Protein AF-A0A086PBC3-F1 (afdb_monomer)

Structure (mmCIF, N/CA/C/O backbone):
data_AF-A0A086PBC3-F1
#
_entry.id   AF-A0A086PBC3-F1
#
loop_
_atom_site.group_PDB
_atom_site.id
_atom_site.type_symbol
_atom_site.label_atom_id
_atom_site.label_alt_id
_atom_site.label_comp_id
_atom_site.label_asym_id
_atom_site.label_entity_id
_atom_site.label_seq_id
_atom_site.pdbx_PDB_ins_code
_atom_site.Cartn_x
_atom_site.Cartn_y
_atom_site.Cartn_z
_atom_site.occupancy
_atom_site.B_iso_or_equiv
_atom_site.auth_seq_id
_atom_site.auth_comp_id
_atom_site.auth_asym_id
_atom_site.auth_atom_id
_atom_site.pdbx_PDB_model_num
ATOM 1 N N . MET A 1 1 ? 17.709 41.337 -50.352 1.00 39.00 1 MET A N 1
ATOM 2 C CA . MET A 1 1 ? 16.726 40.848 -49.363 1.00 39.00 1 MET A CA 1
ATOM 3 C C . MET A 1 1 ? 16.465 39.374 -49.635 1.00 39.00 1 MET A C 1
ATOM 5 O O . MET A 1 1 ? 15.932 39.087 -50.701 1.00 39.00 1 MET A O 1
ATOM 9 N N . PRO A 1 2 ? 16.888 38.436 -48.772 1.00 36.50 2 PRO A N 1
ATOM 10 C CA . PRO A 1 2 ? 16.520 37.036 -48.924 1.00 36.50 2 PRO A CA 1
ATOM 11 C C . PRO A 1 2 ? 15.153 36.769 -48.278 1.00 36.50 2 PRO A C 1
ATOM 13 O O . PRO A 1 2 ? 14.844 37.290 -47.208 1.00 36.50 2 PRO A O 1
ATOM 16 N N . ARG A 1 3 ? 14.332 35.987 -48.987 1.00 35.50 3 ARG A N 1
ATOM 17 C CA . ARG A 1 3 ? 12.999 35.520 -48.585 1.00 35.50 3 ARG A CA 1
ATOM 18 C C . ARG A 1 3 ? 13.079 34.721 -47.282 1.00 35.50 3 ARG A C 1
ATOM 20 O O . ARG A 1 3 ? 13.857 33.775 -47.201 1.00 35.50 3 ARG A O 1
ATOM 27 N N . MET A 1 4 ? 12.234 35.085 -46.316 1.00 32.00 4 MET A N 1
ATOM 28 C CA . MET A 1 4 ? 11.874 34.241 -45.174 1.00 32.00 4 MET A CA 1
ATOM 29 C C . MET A 1 4 ? 11.371 32.891 -45.698 1.00 32.00 4 MET A C 1
ATOM 31 O O . MET A 1 4 ? 10.386 32.843 -46.434 1.00 32.00 4 MET A O 1
ATOM 35 N N . MET A 1 5 ? 12.074 31.815 -45.344 1.00 35.34 5 MET A N 1
ATOM 36 C CA . MET A 1 5 ? 11.497 30.477 -45.333 1.00 35.34 5 MET A CA 1
ATOM 37 C C . MET A 1 5 ? 10.687 30.356 -44.050 1.00 35.34 5 MET A C 1
ATOM 39 O O . MET A 1 5 ? 11.216 30.522 -42.952 1.00 35.34 5 MET A O 1
ATOM 43 N N . ASP A 1 6 ? 9.399 30.121 -44.239 1.00 39.38 6 ASP A N 1
ATOM 44 C CA . ASP A 1 6 ? 8.430 29.796 -43.208 1.00 39.38 6 ASP A CA 1
ATOM 45 C C . ASP A 1 6 ? 8.849 28.463 -42.565 1.00 39.38 6 ASP A C 1
ATOM 47 O O . ASP A 1 6 ? 8.782 27.402 -43.193 1.00 39.38 6 ASP A O 1
ATOM 51 N N . ILE A 1 7 ? 9.393 28.520 -41.347 1.00 38.84 7 ILE A N 1
ATOM 52 C CA . ILE A 1 7 ? 9.653 27.332 -40.535 1.00 38.84 7 ILE A CA 1
ATOM 53 C C . ILE A 1 7 ? 8.306 26.977 -39.922 1.00 38.84 7 ILE A C 1
ATOM 55 O O . ILE A 1 7 ? 7.933 27.504 -38.878 1.00 38.84 7 ILE A O 1
ATOM 59 N N . GLY A 1 8 ? 7.557 26.116 -40.609 1.00 34.75 8 GLY A N 1
ATOM 60 C CA . GLY A 1 8 ? 6.334 25.548 -40.065 1.00 34.75 8 GLY A CA 1
ATOM 61 C C . GLY A 1 8 ? 6.641 24.842 -38.746 1.00 34.75 8 GLY A C 1
ATOM 62 O O . GLY A 1 8 ? 7.293 23.797 -38.729 1.00 34.75 8 GLY A O 1
ATOM 63 N N . GLU A 1 9 ? 6.169 25.417 -37.642 1.00 39.47 9 GLU A N 1
ATOM 64 C CA . GLU A 1 9 ? 6.040 24.745 -36.354 1.00 39.47 9 GLU A CA 1
ATOM 65 C C . GLU A 1 9 ? 5.054 23.581 -36.521 1.00 39.47 9 GLU A C 1
ATOM 67 O O . GLU A 1 9 ? 3.838 23.718 -36.382 1.00 39.47 9 GLU A O 1
ATOM 72 N N . GLY A 1 10 ? 5.584 22.416 -36.895 1.00 35.31 10 GLY A N 1
ATOM 73 C CA . GLY A 1 10 ? 4.830 21.172 -36.955 1.00 35.31 10 GLY A CA 1
ATOM 74 C C . GLY A 1 10 ? 4.315 20.811 -35.565 1.00 35.31 10 GLY A C 1
ATOM 75 O O . GLY A 1 10 ? 5.078 20.401 -34.691 1.00 35.31 10 GLY A O 1
ATOM 76 N N . LYS A 1 11 ? 3.007 20.975 -35.372 1.00 39.88 11 LYS A N 1
ATOM 77 C CA . LYS A 1 11 ? 2.252 20.533 -34.197 1.00 39.88 11 LYS A CA 1
ATOM 78 C C . LYS A 1 11 ? 2.538 19.037 -33.939 1.00 39.88 11 LYS A C 1
ATOM 80 O O . LYS A 1 11 ? 2.511 18.258 -34.893 1.00 39.88 11 LYS A O 1
ATOM 85 N N . PRO A 1 12 ? 2.820 18.599 -32.698 1.00 42.12 12 PRO A N 1
ATOM 86 C CA . PRO A 1 12 ? 3.028 17.184 -32.407 1.00 42.12 12 PRO A CA 1
ATOM 87 C C . PRO A 1 12 ? 1.689 16.447 -32.526 1.00 42.12 12 PRO A C 1
ATOM 89 O O . PRO A 1 12 ? 0.883 16.467 -31.605 1.00 42.12 12 PRO A O 1
ATOM 92 N N . ASP A 1 13 ? 1.435 15.826 -33.676 1.00 53.19 13 ASP A N 1
ATOM 93 C CA . ASP A 1 13 ? 0.147 15.183 -33.990 1.00 53.19 13 ASP A CA 1
ATOM 94 C C . ASP A 1 13 ? 0.120 13.680 -33.627 1.00 53.19 13 ASP A C 1
ATOM 96 O O . ASP A 1 13 ? -0.716 12.909 -34.103 1.00 53.19 13 ASP A O 1
ATOM 100 N N . GLY A 1 14 ? 1.117 13.227 -32.860 1.00 60.84 14 GLY A N 1
ATOM 101 C CA . GLY A 1 14 ? 1.475 11.823 -32.661 1.00 60.84 14 GLY A CA 1
ATOM 102 C C . GLY A 1 14 ? 0.949 11.197 -31.372 1.00 60.84 14 GLY A C 1
ATOM 103 O O . GLY A 1 14 ? 0.861 11.866 -30.347 1.00 60.84 14 GLY A O 1
ATOM 104 N N . ARG A 1 15 ? 0.664 9.887 -31.393 1.00 71.62 15 ARG A N 1
ATOM 105 C CA . ARG A 1 15 ? 0.337 9.121 -30.177 1.00 71.62 15 ARG A CA 1
ATOM 106 C C . ARG A 1 15 ? 1.566 9.018 -29.268 1.00 71.62 15 ARG A C 1
ATOM 108 O O . ARG A 1 15 ? 2.658 8.689 -29.735 1.00 71.62 15 ARG A O 1
ATOM 115 N N . GLU A 1 16 ? 1.362 9.244 -27.975 1.00 75.75 16 GLU A N 1
ATOM 116 C CA . GLU A 1 16 ? 2.379 9.112 -26.930 1.00 75.75 16 GLU A CA 1
ATOM 117 C C . GLU A 1 16 ? 2.115 7.847 -26.101 1.00 75.75 16 GLU A C 1
ATOM 119 O O . GLU A 1 16 ? 0.968 7.536 -25.778 1.00 75.75 16 GLU A O 1
ATOM 124 N N . THR A 1 17 ? 3.162 7.088 -25.787 1.00 81.56 17 THR A N 1
ATOM 125 C CA . THR A 1 17 ? 3.077 5.831 -25.024 1.00 81.56 17 THR A CA 1
ATOM 126 C C . THR A 1 17 ? 4.275 5.693 -24.091 1.00 81.56 17 THR A C 1
ATOM 128 O O . THR A 1 17 ? 5.331 6.250 -24.386 1.00 81.56 17 THR A O 1
ATOM 131 N N . ILE A 1 18 ? 4.157 4.905 -23.021 1.00 85.31 18 ILE A N 1
ATOM 132 C CA . ILE A 1 18 ? 5.321 4.466 -22.237 1.00 85.31 18 ILE A CA 1
ATOM 133 C C . ILE A 1 18 ? 5.562 2.992 -22.492 1.00 85.31 18 ILE A C 1
ATOM 135 O O . ILE A 1 18 ? 4.655 2.177 -22.360 1.00 85.31 18 ILE A O 1
ATOM 139 N N . GLU A 1 19 ? 6.793 2.654 -22.831 1.00 88.31 19 GLU A N 1
ATOM 140 C CA . GLU A 1 19 ? 7.269 1.287 -22.943 1.00 88.31 19 GLU A CA 1
ATOM 141 C C . GLU A 1 19 ? 7.939 0.873 -21.637 1.00 88.31 19 GLU A C 1
ATOM 143 O O . GLU A 1 19 ? 8.868 1.528 -21.174 1.00 88.31 19 GLU A O 1
ATOM 148 N N . PHE A 1 20 ? 7.469 -0.228 -21.067 1.00 89.62 20 PHE A N 1
ATOM 149 C CA . PHE A 1 20 ? 8.096 -0.919 -19.951 1.00 89.62 20 PHE A CA 1
ATOM 150 C C . PHE A 1 20 ? 8.754 -2.182 -20.473 1.00 89.62 20 PHE A C 1
ATOM 152 O O . PHE A 1 20 ? 8.075 -3.013 -21.075 1.00 89.62 20 PHE A O 1
ATOM 159 N N . ARG A 1 21 ? 10.047 -2.354 -20.229 1.00 90.00 21 ARG A N 1
ATOM 160 C CA . ARG A 1 21 ? 10.793 -3.544 -20.625 1.00 90.00 21 ARG A CA 1
ATOM 161 C C . ARG A 1 21 ? 11.280 -4.282 -19.390 1.00 90.00 21 ARG A C 1
ATOM 163 O O . ARG A 1 21 ? 12.078 -3.752 -18.628 1.00 90.00 21 ARG A O 1
ATOM 170 N N . PHE A 1 22 ? 10.827 -5.520 -19.226 1.00 89.25 22 PHE A N 1
ATOM 171 C CA . PHE A 1 22 ? 11.325 -6.435 -18.204 1.00 89.25 22 PHE A CA 1
ATOM 172 C C . PHE A 1 22 ? 12.252 -7.459 -18.863 1.00 89.25 22 PHE A C 1
ATOM 174 O O . PHE A 1 22 ? 11.821 -8.258 -19.705 1.00 89.25 22 PHE A O 1
ATOM 181 N N . GLU A 1 23 ? 13.516 -7.455 -18.456 1.00 89.19 23 GLU A N 1
ATOM 182 C CA . GLU A 1 23 ? 14.547 -8.386 -18.906 1.00 89.19 23 GLU A CA 1
ATOM 183 C C . GLU A 1 23 ? 14.971 -9.243 -17.711 1.00 89.19 23 GLU A C 1
ATOM 185 O O . GLU A 1 23 ? 15.873 -8.874 -16.982 1.00 89.19 23 GLU A O 1
ATOM 190 N N . PRO A 1 24 ? 14.312 -10.373 -17.428 1.00 82.88 24 PRO A N 1
ATOM 191 C CA . PRO A 1 24 ? 14.615 -11.187 -16.245 1.00 82.88 24 PRO A CA 1
ATOM 192 C C . PRO A 1 24 ? 15.917 -11.995 -16.296 1.00 82.88 24 PRO A C 1
ATOM 194 O O . PRO A 1 24 ? 16.247 -12.630 -15.299 1.00 82.88 24 PRO A O 1
ATOM 197 N N . GLY A 1 25 ? 16.585 -12.115 -17.446 1.00 78.75 25 GLY A N 1
ATOM 198 C CA . GLY A 1 25 ? 17.702 -13.059 -17.622 1.00 78.75 25 GLY A CA 1
ATOM 199 C C . GLY A 1 25 ? 17.313 -14.549 -17.513 1.00 78.75 25 GLY A C 1
ATOM 200 O O . GLY A 1 25 ? 18.177 -15.417 -17.442 1.00 78.75 25 GLY A O 1
ATOM 201 N N . GLY A 1 26 ? 16.014 -14.874 -17.484 1.00 81.06 26 GLY A N 1
ATOM 202 C CA . GLY A 1 26 ? 15.487 -16.234 -17.330 1.00 81.06 26 GLY A CA 1
ATOM 203 C C . GLY A 1 26 ? 13.952 -16.268 -17.318 1.00 81.06 26 GLY A C 1
ATOM 204 O O . GLY A 1 26 ? 13.316 -15.222 -17.440 1.00 81.06 26 GLY A O 1
ATOM 205 N N . PRO A 1 27 ? 13.312 -17.441 -17.171 1.00 81.00 27 PRO A N 1
ATOM 206 C CA . PRO A 1 27 ? 11.853 -17.520 -17.134 1.00 81.00 27 PRO A CA 1
ATOM 207 C C . PRO A 1 27 ? 11.257 -16.714 -15.960 1.00 81.00 27 PRO A C 1
ATOM 209 O O . PRO A 1 27 ? 11.833 -16.635 -14.872 1.00 81.00 27 PRO A O 1
ATOM 212 N N . ILE A 1 28 ? 10.082 -16.116 -16.183 1.00 82.31 28 ILE A N 1
ATOM 213 C CA . ILE A 1 28 ? 9.250 -15.481 -15.149 1.00 82.31 28 ILE A CA 1
ATOM 214 C C . ILE A 1 28 ? 7.973 -16.310 -14.987 1.00 82.31 28 ILE A C 1
ATOM 216 O O . ILE A 1 28 ? 7.355 -16.699 -15.980 1.00 82.31 28 ILE A O 1
ATOM 220 N N . ALA A 1 29 ? 7.560 -16.564 -13.744 1.00 85.44 29 ALA A N 1
ATOM 221 C CA . ALA A 1 29 ? 6.266 -17.174 -13.479 1.00 85.44 29 ALA A CA 1
ATOM 222 C C . ALA A 1 29 ? 5.134 -16.207 -13.856 1.00 85.44 29 ALA A C 1
ATOM 224 O O . ALA A 1 29 ? 5.166 -15.028 -13.511 1.00 85.44 29 ALA A O 1
ATOM 225 N N . LEU A 1 30 ? 4.094 -16.714 -14.521 1.00 84.06 30 LEU A N 1
ATOM 226 C CA . LEU A 1 30 ? 2.973 -15.887 -14.979 1.00 84.06 30 LEU A CA 1
ATOM 227 C C . LEU A 1 30 ? 2.302 -15.107 -13.835 1.00 84.06 30 LEU A C 1
ATOM 229 O O . LEU A 1 30 ? 1.890 -13.969 -14.034 1.00 84.06 30 LEU A O 1
ATOM 233 N N . GLY A 1 31 ? 2.223 -15.702 -12.641 1.00 87.69 31 GLY A N 1
ATOM 234 C CA . GLY A 1 31 ? 1.678 -15.042 -11.453 1.00 87.69 31 GLY A CA 1
ATOM 235 C C . GLY A 1 31 ? 2.499 -13.830 -11.009 1.00 87.69 31 GLY A C 1
ATOM 236 O O . GL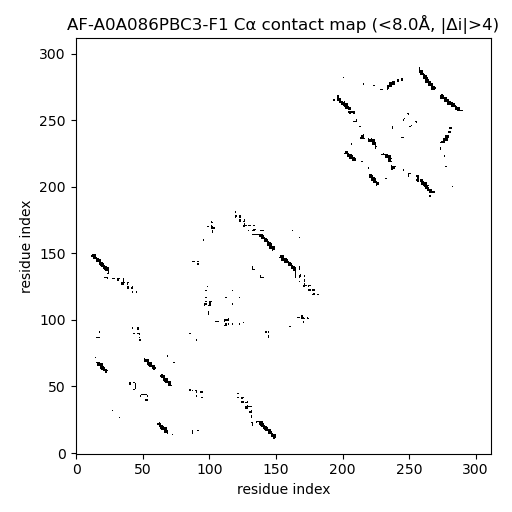Y A 1 31 ? 1.919 -12.799 -10.683 1.00 87.69 31 GLY A O 1
ATOM 237 N N . ASP A 1 32 ? 3.829 -13.922 -11.067 1.00 87.00 32 ASP A N 1
ATOM 238 C CA . ASP A 1 32 ? 4.716 -12.812 -10.709 1.00 87.00 32 ASP A CA 1
ATOM 239 C C . ASP A 1 32 ? 4.593 -11.675 -11.727 1.00 87.00 32 ASP A C 1
ATOM 241 O O . ASP A 1 32 ? 4.456 -10.516 -11.348 1.00 87.00 32 ASP A O 1
ATOM 245 N N . LEU A 1 33 ? 4.540 -12.007 -13.021 1.00 87.31 33 LEU A N 1
ATOM 246 C CA . LEU A 1 33 ? 4.323 -11.019 -14.077 1.00 87.31 33 LEU A CA 1
ATOM 247 C C . LEU A 1 33 ? 2.964 -10.315 -13.950 1.00 87.31 33 LEU A C 1
ATOM 249 O O . LEU A 1 33 ? 2.876 -9.094 -14.075 1.00 87.31 33 LEU A O 1
ATOM 253 N N . ALA A 1 34 ? 1.899 -11.079 -13.700 1.00 88.75 34 ALA A N 1
ATOM 254 C CA . ALA A 1 34 ? 0.572 -10.521 -13.469 1.00 88.75 34 ALA A CA 1
ATOM 255 C C . ALA A 1 34 ? 0.564 -9.606 -12.234 1.00 88.75 34 ALA A C 1
ATOM 257 O O . ALA A 1 34 ? -0.049 -8.539 -12.269 1.00 88.75 34 ALA A O 1
ATOM 258 N N . GLY A 1 35 ? 1.287 -9.990 -11.176 1.00 91.56 35 GLY A N 1
ATOM 259 C CA . GLY A 1 35 ? 1.514 -9.165 -9.992 1.00 91.56 35 GLY A CA 1
ATOM 260 C C . GLY A 1 35 ? 2.180 -7.832 -10.329 1.00 91.56 35 GLY A C 1
ATOM 261 O O . GLY A 1 35 ? 1.667 -6.788 -9.927 1.00 91.56 35 GLY A O 1
ATOM 262 N N . SER A 1 36 ? 3.246 -7.852 -11.133 1.00 91.75 36 SER A N 1
ATOM 263 C CA . SER A 1 36 ? 3.942 -6.640 -11.578 1.00 91.75 36 SER A CA 1
ATOM 264 C C . SER A 1 36 ? 3.069 -5.715 -12.411 1.00 91.75 36 SER A C 1
ATOM 266 O O . SER A 1 36 ? 3.066 -4.510 -12.179 1.00 91.75 36 SER A O 1
ATOM 268 N N . PHE A 1 37 ? 2.290 -6.244 -13.358 1.00 90.19 37 PHE A N 1
ATOM 269 C CA . PHE A 1 37 ? 1.376 -5.407 -14.139 1.00 90.19 37 PHE A CA 1
ATOM 270 C C . PHE A 1 37 ? 0.240 -4.835 -13.295 1.00 90.19 37 PHE A C 1
ATOM 272 O O . PHE A 1 37 ? -0.144 -3.683 -13.489 1.00 90.19 37 PHE A O 1
ATOM 279 N N . ALA A 1 38 ? -0.274 -5.603 -12.334 1.00 90.69 38 ALA A N 1
ATOM 280 C CA . ALA A 1 38 ? -1.276 -5.099 -11.408 1.00 90.69 38 ALA A CA 1
ATOM 281 C C . ALA A 1 38 ? -0.706 -3.985 -10.513 1.00 90.69 38 ALA A C 1
ATOM 283 O O . ALA A 1 38 ? -1.402 -3.008 -10.250 1.00 90.69 38 ALA A O 1
ATOM 284 N N . ALA A 1 39 ? 0.549 -4.113 -10.072 1.00 92.25 39 ALA A N 1
ATOM 285 C CA . ALA A 1 39 ? 1.249 -3.061 -9.338 1.00 92.25 39 ALA A CA 1
ATOM 286 C C . ALA A 1 39 ? 1.448 -1.812 -10.204 1.00 92.25 39 ALA A C 1
ATOM 288 O O . ALA A 1 39 ? 1.170 -0.702 -9.763 1.00 92.25 39 ALA A O 1
ATOM 289 N N . LEU A 1 40 ? 1.826 -1.990 -11.471 1.00 90.88 40 LEU A N 1
ATOM 290 C CA . LEU A 1 40 ? 2.008 -0.889 -12.411 1.00 90.88 40 LEU A CA 1
ATOM 291 C C . LEU A 1 40 ? 0.730 -0.067 -12.633 1.00 90.88 40 LEU A C 1
ATOM 293 O O . LEU A 1 40 ? 0.789 1.161 -12.644 1.00 90.88 40 LEU A O 1
ATOM 297 N N . ASP A 1 41 ? -0.423 -0.727 -12.768 1.00 87.69 41 ASP A N 1
ATOM 298 C CA . ASP A 1 41 ? -1.726 -0.055 -12.882 1.00 87.69 41 ASP A CA 1
ATOM 299 C C . ASP A 1 41 ? -2.053 0.761 -11.615 1.00 87.69 41 ASP A C 1
ATOM 301 O O . ASP A 1 41 ? -2.515 1.900 -11.703 1.00 87.69 41 ASP A O 1
ATOM 305 N N . ARG A 1 42 ? -1.722 0.234 -10.424 1.00 89.75 42 ARG A N 1
ATOM 306 C CA . ARG A 1 42 ? -1.902 0.947 -9.145 1.00 89.75 42 ARG A CA 1
ATOM 307 C C . ARG A 1 42 ? -0.963 2.147 -9.003 1.00 89.75 42 ARG A C 1
ATOM 309 O O . ARG A 1 42 ? -1.435 3.227 -8.646 1.00 89.75 42 ARG A O 1
ATOM 316 N N . ILE A 1 43 ? 0.318 1.997 -9.353 1.00 89.81 43 ILE A N 1
ATOM 317 C CA . ILE A 1 43 ? 1.292 3.104 -9.363 1.00 89.81 43 ILE A CA 1
ATOM 318 C C . ILE A 1 43 ? 0.822 4.202 -10.315 1.00 89.81 43 ILE A C 1
ATOM 320 O O . ILE A 1 43 ? 0.869 5.383 -9.975 1.00 89.81 43 ILE A O 1
ATOM 324 N N . TYR A 1 44 ? 0.329 3.831 -11.497 1.00 86.31 44 TYR A N 1
ATOM 325 C CA . TYR A 1 44 ? -0.204 4.798 -12.446 1.00 86.31 44 TYR A CA 1
ATOM 326 C C . TYR A 1 44 ? -1.390 5.573 -11.881 1.00 86.31 44 TYR A C 1
ATOM 328 O O . TYR A 1 44 ? -1.375 6.802 -11.938 1.00 86.31 44 TYR A O 1
ATOM 336 N N . GLY A 1 45 ? -2.369 4.901 -11.272 1.00 83.00 45 GLY A N 1
ATOM 337 C CA . GLY A 1 45 ? -3.497 5.577 -10.625 1.00 83.00 45 GLY A CA 1
ATOM 338 C C . GLY A 1 45 ? -3.061 6.545 -9.515 1.00 83.00 45 GLY A C 1
ATOM 339 O O . GLY A 1 45 ? -3.586 7.653 -9.413 1.00 83.00 45 GLY A O 1
ATOM 340 N N . GLN A 1 46 ? -2.056 6.167 -8.722 1.00 85.06 46 GLN A N 1
ATOM 341 C CA . GLN A 1 46 ? -1.524 6.997 -7.635 1.00 85.06 46 GLN A CA 1
ATOM 342 C C . GLN A 1 46 ? -0.732 8.210 -8.140 1.00 85.06 46 GLN A C 1
ATOM 344 O O . GLN A 1 46 ? -0.908 9.318 -7.634 1.00 85.06 46 GLN A O 1
ATOM 349 N N . LEU A 1 47 ? 0.135 8.023 -9.138 1.00 83.00 47 LEU A N 1
ATOM 350 C CA . LEU A 1 47 ? 1.067 9.057 -9.594 1.00 83.00 47 LEU A CA 1
ATOM 351 C C . LEU A 1 47 ? 0.491 9.977 -10.678 1.00 83.00 47 LEU A C 1
ATOM 353 O O . LEU A 1 47 ? 0.909 11.131 -10.770 1.00 83.00 47 LEU A O 1
ATOM 357 N N . SER A 1 48 ? -0.449 9.497 -11.498 1.00 76.19 48 SER A N 1
ATOM 358 C CA . SER A 1 48 ? -1.108 10.318 -12.528 1.00 76.19 48 SER A CA 1
ATOM 359 C C . SER A 1 48 ? -2.221 11.206 -11.958 1.00 76.19 48 SER A C 1
ATOM 361 O O . SER A 1 48 ? -2.581 12.220 -12.564 1.00 76.19 48 SER A O 1
ATOM 363 N N . GLY A 1 49 ? -2.774 10.835 -10.794 1.00 66.56 49 GLY A N 1
ATOM 364 C CA . GLY A 1 49 ? -3.958 11.473 -10.217 1.00 66.56 49 GLY A CA 1
ATOM 365 C C . GLY A 1 49 ? -5.231 11.258 -11.045 1.00 66.56 49 GLY A C 1
ATOM 366 O O . GLY A 1 49 ? -6.221 11.955 -10.828 1.00 66.56 49 GLY A O 1
ATOM 367 N N . GLN A 1 50 ? -5.207 10.333 -12.011 1.00 63.72 50 GLN A N 1
ATOM 368 C CA . GLN A 1 50 ? -6.333 10.003 -12.878 1.00 63.72 50 GLN A CA 1
ATOM 369 C C . GLN A 1 50 ? -6.839 8.583 -12.607 1.00 63.72 50 GLN A C 1
ATOM 371 O O . GLN A 1 50 ? -6.090 7.694 -12.215 1.00 63.72 50 GLN A O 1
ATOM 376 N N . HIS A 1 51 ? -8.130 8.358 -12.859 1.00 58.00 51 HIS A N 1
ATOM 377 C CA . HIS A 1 51 ? -8.753 7.027 -12.829 1.00 58.00 51 HIS A CA 1
ATOM 378 C C . HIS A 1 51 ? -8.635 6.289 -14.175 1.00 58.00 51 HIS A C 1
ATOM 380 O O . HIS A 1 51 ? -9.397 5.356 -14.445 1.00 58.00 51 HIS A O 1
ATOM 386 N N . ASP A 1 52 ? -7.712 6.724 -15.033 1.00 63.56 52 ASP A N 1
ATOM 387 C CA . ASP A 1 52 ? -7.461 6.088 -16.318 1.00 63.56 52 ASP A CA 1
ATOM 388 C C . ASP A 1 52 ? -6.728 4.762 -16.098 1.00 63.56 52 ASP A C 1
ATOM 390 O O . ASP A 1 52 ? -5.839 4.647 -15.258 1.00 63.56 52 ASP A O 1
ATOM 394 N N . LYS A 1 53 ? -7.132 3.734 -16.846 1.00 67.00 53 LYS A N 1
ATOM 395 C CA . LYS A 1 53 ? -6.515 2.405 -16.783 1.00 67.00 53 LYS A CA 1
ATOM 396 C C . LYS A 1 53 ? -5.381 2.309 -17.789 1.00 67.00 53 LYS A C 1
ATOM 398 O O . LYS A 1 53 ? -5.485 2.872 -18.885 1.00 67.00 53 LYS A O 1
ATOM 403 N N . LEU A 1 54 ? -4.347 1.543 -17.458 1.00 69.81 54 LEU A N 1
ATOM 404 C CA . LEU A 1 54 ? -3.328 1.157 -18.428 1.00 69.81 54 LEU A CA 1
ATOM 405 C C . LEU A 1 54 ? -3.750 -0.126 -19.148 1.00 69.81 54 LEU A C 1
ATOM 407 O O . LEU A 1 54 ? -4.354 -1.029 -18.571 1.00 69.81 54 LEU A O 1
ATOM 411 N N . ALA A 1 55 ? -3.436 -0.211 -20.438 1.00 67.62 55 ALA A N 1
ATOM 412 C CA . ALA A 1 55 ? -3.643 -1.414 -21.232 1.00 67.62 55 ALA A CA 1
ATOM 413 C C . ALA A 1 55 ? -2.362 -1.771 -21.981 1.00 67.62 55 ALA A C 1
ATOM 415 O O . ALA A 1 55 ? -1.698 -0.894 -22.532 1.00 67.62 55 ALA A O 1
ATOM 416 N N . VAL A 1 56 ? -2.046 -3.066 -22.023 1.00 69.81 56 VAL A N 1
ATOM 417 C CA . VAL A 1 56 ? -0.909 -3.600 -22.779 1.00 69.81 56 VAL A CA 1
ATOM 418 C C . VAL A 1 56 ? -1.230 -3.527 -24.271 1.00 69.81 56 VAL A C 1
ATOM 420 O O . VAL A 1 56 ? -2.102 -4.246 -24.755 1.00 69.81 56 VAL A O 1
ATOM 423 N N . ALA A 1 57 ? -0.537 -2.658 -25.006 1.00 64.62 57 ALA A N 1
ATOM 424 C CA . ALA A 1 57 ? -0.736 -2.491 -26.445 1.00 64.62 57 ALA A CA 1
ATOM 425 C C . ALA A 1 57 ? -0.001 -3.555 -27.280 1.00 64.62 57 ALA A C 1
ATOM 427 O O . ALA A 1 57 ? -0.473 -3.925 -28.354 1.00 64.62 57 ALA A O 1
ATOM 428 N N . SER A 1 58 ? 1.140 -4.063 -26.804 1.00 63.19 58 SER A N 1
ATOM 429 C CA . SER A 1 58 ? 1.862 -5.181 -27.422 1.00 63.19 58 SER A CA 1
ATOM 430 C C . SER A 1 58 ? 2.708 -5.932 -26.387 1.00 63.19 58 SER A C 1
ATOM 432 O O . SER A 1 58 ? 3.022 -5.362 -25.346 1.00 63.19 58 SER A O 1
ATOM 434 N N . LEU A 1 59 ? 3.039 -7.202 -26.668 1.00 64.94 59 LEU A N 1
ATOM 435 C CA . LEU A 1 59 ? 3.983 -8.036 -25.911 1.00 64.94 59 LEU A CA 1
ATOM 436 C C . LEU A 1 59 ? 4.931 -8.726 -26.905 1.00 64.94 59 LEU A C 1
ATOM 438 O O . LEU A 1 59 ? 4.465 -9.318 -27.881 1.00 64.94 59 LEU A O 1
ATOM 442 N N . ARG A 1 60 ? 6.250 -8.639 -26.693 1.00 67.56 60 ARG A N 1
ATOM 443 C CA . ARG A 1 60 ? 7.274 -9.202 -27.599 1.00 67.56 60 ARG A CA 1
ATOM 444 C C . ARG A 1 60 ? 8.035 -10.360 -26.937 1.00 67.56 60 ARG A C 1
ATOM 446 O O . ARG A 1 60 ? 7.988 -10.519 -25.725 1.00 67.56 60 ARG A O 1
ATOM 453 N N . SER A 1 61 ? 8.676 -11.214 -27.740 1.00 53.72 61 SER A N 1
ATOM 454 C CA . SER A 1 61 ? 9.430 -12.384 -27.255 1.00 53.72 61 SER A CA 1
ATOM 455 C C . SER A 1 61 ? 10.897 -12.024 -26.988 1.00 53.72 61 SER A C 1
ATOM 457 O O . SER A 1 61 ? 11.491 -11.288 -27.772 1.00 53.72 61 SER A O 1
ATOM 459 N N . GLY A 1 62 ? 11.485 -12.564 -25.914 1.00 58.09 62 GLY A N 1
ATOM 460 C CA . GLY A 1 62 ? 12.869 -12.304 -25.468 1.00 58.09 62 GLY A CA 1
ATOM 461 C C . GLY A 1 62 ? 12.965 -11.332 -24.285 1.00 58.09 62 GLY A C 1
ATOM 462 O O . GLY A 1 62 ? 13.788 -11.531 -23.397 1.00 58.09 62 GLY A O 1
ATOM 463 N N . SER A 1 63 ? 12.052 -10.362 -24.223 1.00 58.66 63 SER A N 1
ATOM 464 C CA . SER A 1 63 ? 11.828 -9.441 -23.105 1.00 58.66 63 SER A CA 1
ATOM 465 C C . SER A 1 63 ? 10.340 -9.107 -23.027 1.00 58.66 63 SER A C 1
ATOM 467 O O . SER A 1 63 ? 9.657 -9.039 -24.048 1.00 58.66 63 SER A O 1
ATOM 469 N N . ILE A 1 64 ? 9.804 -8.924 -21.822 1.00 70.50 64 ILE A N 1
ATOM 470 C CA . ILE A 1 64 ? 8.398 -8.539 -21.670 1.00 70.50 64 ILE A CA 1
ATOM 471 C C . ILE A 1 64 ? 8.350 -7.034 -21.881 1.00 70.50 64 ILE A C 1
ATOM 473 O O . ILE A 1 64 ? 8.674 -6.261 -20.985 1.00 70.50 64 ILE A O 1
ATOM 477 N N . ILE A 1 65 ? 7.999 -6.635 -23.097 1.00 73.62 65 ILE A N 1
ATOM 478 C CA . ILE A 1 65 ? 7.803 -5.237 -23.466 1.00 73.62 65 ILE A CA 1
ATOM 479 C C . ILE A 1 65 ? 6.312 -4.947 -23.386 1.00 73.62 65 ILE A C 1
ATOM 481 O O . ILE A 1 65 ? 5.556 -5.555 -24.134 1.00 73.62 65 ILE A O 1
ATOM 485 N N . ALA A 1 66 ? 5.899 -4.049 -22.499 1.00 75.56 66 ALA A N 1
ATOM 486 C CA . ALA A 1 66 ? 4.534 -3.556 -22.409 1.00 75.56 66 ALA A CA 1
ATOM 487 C C . ALA A 1 66 ? 4.504 -2.081 -22.811 1.00 75.56 66 ALA A C 1
ATOM 489 O O . ALA A 1 66 ? 5.013 -1.219 -22.101 1.00 75.56 66 ALA A O 1
ATOM 490 N N . GLU A 1 67 ? 3.897 -1.791 -23.959 1.00 73.00 67 GLU A N 1
ATOM 491 C CA . GLU A 1 67 ? 3.578 -0.421 -24.362 1.00 73.00 67 GLU A CA 1
ATOM 492 C C . GLU A 1 67 ? 2.228 -0.029 -23.759 1.00 73.00 67 GLU A C 1
ATOM 494 O O . GLU A 1 67 ? 1.214 -0.666 -24.046 1.00 73.00 67 GLU A O 1
ATOM 499 N N . LEU A 1 68 ? 2.210 1.005 -22.924 1.00 70.88 68 LEU A N 1
ATOM 500 C CA . LEU A 1 68 ? 1.028 1.468 -22.212 1.00 70.88 68 LEU A CA 1
ATOM 501 C C . LEU A 1 68 ? 0.614 2.850 -22.709 1.00 70.88 68 LEU A C 1
ATOM 503 O O . LEU A 1 68 ? 1.437 3.743 -22.926 1.00 70.88 68 LEU A O 1
ATOM 507 N N . ALA A 1 69 ? -0.692 3.011 -22.889 1.00 66.12 69 ALA A N 1
ATOM 508 C CA . ALA A 1 69 ? -1.334 4.274 -23.214 1.00 66.12 69 ALA A CA 1
ATOM 509 C C . ALA A 1 69 ? -2.655 4.383 -22.439 1.00 66.12 69 ALA A C 1
ATOM 511 O O . ALA A 1 69 ? -3.277 3.344 -22.183 1.00 66.12 69 ALA A O 1
ATOM 512 N N . PRO A 1 70 ? -3.116 5.603 -22.115 1.00 66.75 70 PRO A N 1
ATOM 513 C CA . PRO A 1 70 ? -4.445 5.807 -21.552 1.00 66.75 70 PRO A CA 1
ATOM 514 C C . PRO A 1 70 ? -5.521 5.166 -22.437 1.00 66.75 70 PRO A C 1
ATOM 516 O O . PRO A 1 70 ? -5.530 5.360 -23.656 1.00 66.75 70 PRO A O 1
ATOM 519 N N . VAL A 1 71 ? -6.457 4.422 -21.837 1.00 62.34 71 VAL A N 1
ATOM 520 C CA . VAL A 1 71 ? -7.538 3.724 -22.568 1.00 62.34 71 VAL A CA 1
ATOM 521 C C . VAL A 1 71 ? -8.324 4.667 -23.487 1.00 62.34 71 VAL A C 1
ATOM 523 O O . VAL A 1 71 ? -8.681 4.284 -24.603 1.00 62.34 71 VAL A O 1
ATOM 526 N N . ALA A 1 72 ? -8.534 5.915 -23.066 1.00 60.97 72 ALA A N 1
ATOM 527 C CA . ALA A 1 72 ? -9.199 6.931 -23.874 1.00 60.97 72 ALA A CA 1
ATOM 528 C C . ALA A 1 72 ? -8.464 7.228 -25.199 1.00 60.97 72 ALA A C 1
ATOM 530 O O . ALA A 1 72 ? -9.129 7.410 -26.217 1.00 60.97 72 ALA A O 1
ATOM 531 N N . GLN A 1 73 ? -7.125 7.177 -25.230 1.00 61.62 73 GLN A N 1
ATOM 532 C CA . GLN A 1 73 ? -6.331 7.328 -26.460 1.00 61.62 73 GLN A CA 1
ATOM 533 C C . GLN A 1 73 ? -6.391 6.092 -27.366 1.00 61.62 73 GLN A C 1
ATOM 535 O O . GLN A 1 73 ? -6.293 6.208 -28.584 1.00 61.62 73 GLN A O 1
ATOM 540 N N . ILE A 1 74 ? -6.532 4.897 -26.787 1.00 61.22 74 ILE A N 1
ATOM 541 C CA . ILE A 1 74 ? -6.624 3.647 -27.555 1.00 61.22 74 ILE A CA 1
ATOM 542 C C . ILE A 1 74 ? -7.984 3.544 -28.250 1.00 61.22 74 ILE A C 1
ATOM 544 O O . ILE A 1 74 ? -8.058 3.126 -29.405 1.00 61.22 74 ILE A O 1
ATOM 548 N N . LEU A 1 75 ? -9.054 3.913 -27.542 1.00 61.25 75 LEU A N 1
ATOM 549 C CA . LEU A 1 75 ? -10.429 3.722 -27.999 1.00 61.25 75 LEU A CA 1
ATOM 550 C C . LEU A 1 75 ? -10.993 4.913 -28.791 1.00 61.25 75 LEU A C 1
ATOM 552 O O . LEU A 1 75 ? -11.878 4.706 -29.618 1.00 61.25 75 LEU A O 1
ATOM 556 N N . SER A 1 76 ? -10.488 6.136 -28.595 1.00 56.78 76 SER A N 1
ATOM 557 C CA . SER A 1 76 ? -10.988 7.328 -29.300 1.00 56.78 76 SER A CA 1
ATOM 558 C C . SER A 1 76 ? -10.047 7.740 -30.431 1.00 56.78 76 SER A C 1
ATOM 560 O O . SER A 1 76 ? -9.126 8.522 -30.227 1.00 56.78 76 SER A O 1
ATOM 562 N N . GLN A 1 77 ? -10.293 7.261 -31.653 1.00 54.22 77 GLN A N 1
ATOM 563 C CA . GLN A 1 77 ? -9.511 7.661 -32.837 1.00 54.22 77 GLN A CA 1
ATOM 564 C C . GLN A 1 77 ? -9.889 9.043 -33.416 1.00 54.22 77 GLN A C 1
ATOM 566 O O . GLN A 1 77 ? -9.409 9.406 -34.485 1.00 54.22 77 GLN A O 1
ATOM 571 N N . THR A 1 78 ? -10.770 9.813 -32.763 1.00 46.38 78 THR A N 1
ATOM 572 C CA . THR A 1 78 ? -11.449 10.957 -33.407 1.00 46.38 78 THR A CA 1
ATOM 573 C C . THR A 1 78 ? -11.508 12.256 -32.602 1.00 46.38 78 THR A C 1
ATOM 575 O O . THR A 1 78 ? -12.168 13.190 -33.053 1.00 46.38 78 THR A O 1
ATOM 578 N N . VAL A 1 79 ? -10.853 12.374 -31.441 1.00 45.59 79 VAL A N 1
ATOM 579 C CA . VAL A 1 79 ? -10.888 13.629 -30.662 1.00 45.59 79 VAL A CA 1
ATOM 580 C C . VAL A 1 79 ? -9.478 14.200 -30.495 1.00 45.59 79 VAL A C 1
ATOM 582 O O . VAL A 1 79 ? -8.638 13.532 -29.892 1.00 45.59 79 VAL A O 1
ATOM 585 N N . PRO A 1 80 ? -9.195 15.424 -30.991 1.00 47.00 80 PRO A N 1
ATOM 586 C CA . PRO A 1 80 ? -7.950 16.109 -30.677 1.00 47.00 80 PRO A CA 1
ATOM 587 C C . PRO A 1 80 ? -7.900 16.344 -29.166 1.00 47.00 80 PRO A C 1
ATOM 589 O O . PRO A 1 80 ? -8.736 17.052 -28.604 1.00 47.00 80 PRO A O 1
ATOM 592 N N . TYR A 1 81 ? -6.937 15.695 -28.515 1.00 50.19 81 TYR A N 1
ATOM 593 C CA . TYR A 1 81 ? -6.723 15.697 -27.069 1.00 50.19 81 TYR A CA 1
ATOM 594 C C . TYR A 1 81 ? -6.276 17.098 -26.607 1.00 50.19 81 TYR A C 1
ATOM 596 O O . TYR A 1 81 ? -5.094 17.370 -26.416 1.00 50.19 81 TYR A O 1
ATOM 604 N N . ILE A 1 82 ? -7.216 18.035 -26.474 1.00 44.69 82 ILE A N 1
ATOM 605 C CA . ILE A 1 82 ? -6.971 19.349 -25.875 1.00 44.69 82 ILE A CA 1
ATOM 606 C C . ILE A 1 82 ? -7.461 19.287 -24.429 1.00 44.69 82 ILE A C 1
ATOM 608 O O . ILE A 1 82 ? -8.656 19.376 -24.168 1.00 44.69 82 ILE A O 1
ATOM 612 N N . GLY A 1 83 ? -6.517 19.159 -23.492 1.00 46.22 83 GLY A N 1
ATOM 613 C CA . GLY A 1 83 ? -6.748 19.520 -22.092 1.00 46.22 83 GLY A CA 1
ATOM 614 C C . GLY A 1 83 ? -6.946 18.374 -21.099 1.00 46.22 83 GLY A C 1
ATOM 615 O O . GLY A 1 83 ? -7.948 18.357 -20.395 1.00 46.22 83 GLY A O 1
ATOM 616 N N . HIS A 1 84 ? -5.946 17.506 -20.929 1.00 46.19 84 HIS A N 1
ATOM 617 C CA . HIS A 1 84 ? -5.725 16.835 -19.642 1.00 46.19 84 HIS A CA 1
ATOM 618 C C . HIS A 1 84 ? -4.271 17.052 -19.203 1.00 46.19 84 HIS A C 1
ATOM 620 O O . HIS A 1 84 ? -3.330 16.559 -19.815 1.00 46.19 84 HIS A O 1
ATOM 626 N N . VAL A 1 85 ? -4.115 17.892 -18.177 1.00 45.62 85 VAL A N 1
ATOM 627 C CA . VAL A 1 85 ? -2.870 18.537 -17.723 1.00 45.62 85 VAL A CA 1
ATOM 628 C C . VAL A 1 85 ? -2.149 17.683 -16.671 1.00 45.62 85 VAL A C 1
ATOM 630 O O . VAL A 1 85 ? -1.769 18.181 -15.628 1.00 45.62 85 VAL A O 1
ATOM 633 N N . ASN A 1 86 ? -1.973 16.390 -16.932 1.00 54.28 86 ASN A N 1
ATOM 634 C CA . ASN A 1 86 ? -0.915 15.587 -16.310 1.00 54.28 86 ASN A CA 1
ATOM 635 C C . ASN A 1 86 ? -0.421 14.644 -17.401 1.00 54.28 86 ASN A C 1
ATOM 637 O O . ASN A 1 86 ? -1.085 13.668 -17.749 1.00 54.28 86 ASN A O 1
ATOM 641 N N . SER A 1 87 ? 0.684 15.021 -18.035 1.00 68.44 87 SER A N 1
ATOM 642 C CA . SER A 1 87 ? 1.191 14.321 -19.206 1.00 68.44 87 SER A CA 1
ATOM 643 C C . SER A 1 87 ? 1.696 12.932 -18.817 1.00 68.44 87 SER A C 1
ATOM 645 O O . SER A 1 87 ? 2.142 12.699 -17.694 1.00 68.44 87 SER A O 1
ATOM 647 N N . LEU A 1 88 ? 1.669 11.995 -19.761 1.00 76.38 88 LEU A N 1
ATOM 648 C CA . LEU A 1 88 ? 2.319 10.697 -19.606 1.00 76.38 88 LEU A CA 1
ATOM 649 C C . LEU A 1 88 ? 3.812 10.870 -19.229 1.00 76.38 88 LEU A C 1
ATOM 651 O O . LEU A 1 88 ? 4.344 10.110 -18.423 1.00 76.38 88 LEU A O 1
ATOM 655 N N . GLY A 1 89 ? 4.439 11.954 -19.698 1.00 79.00 89 GLY A N 1
ATOM 656 C CA . GLY A 1 89 ? 5.753 12.416 -19.248 1.00 79.00 89 GLY A CA 1
ATOM 657 C C . GLY A 1 89 ? 5.855 12.789 -17.758 1.00 79.00 89 GLY A C 1
ATOM 658 O O . GLY A 1 89 ? 6.899 12.555 -17.155 1.00 79.00 89 GLY A O 1
ATOM 659 N N . ASP A 1 90 ? 4.810 13.326 -17.123 1.00 81.25 90 ASP A N 1
ATOM 660 C CA . ASP A 1 90 ? 4.819 13.623 -15.679 1.00 81.25 90 ASP A CA 1
ATOM 661 C C . ASP A 1 90 ? 4.732 12.346 -14.847 1.00 81.25 90 ASP A C 1
ATOM 663 O O . ASP A 1 90 ? 5.432 12.214 -13.843 1.00 81.25 90 ASP A O 1
ATOM 667 N N . PHE A 1 91 ? 3.922 11.381 -15.290 1.00 85.38 91 PHE A N 1
ATOM 668 C CA . PHE A 1 91 ? 3.911 10.046 -14.697 1.00 85.38 91 PHE A CA 1
ATOM 669 C C . PHE A 1 91 ? 5.283 9.374 -14.835 1.00 85.38 91 PHE A C 1
ATOM 671 O O . PHE A 1 91 ? 5.811 8.894 -13.835 1.00 85.38 91 PHE A O 1
ATOM 678 N N . TYR A 1 92 ? 5.886 9.407 -16.031 1.00 87.94 92 TYR A N 1
ATOM 679 C CA . TYR A 1 92 ? 7.245 8.909 -16.257 1.00 87.94 92 TYR A CA 1
ATOM 680 C C . TYR A 1 92 ? 8.232 9.526 -15.259 1.00 87.94 92 TYR A C 1
ATOM 682 O O . TYR A 1 92 ? 8.895 8.799 -14.527 1.00 87.94 92 TYR A O 1
ATOM 690 N N . LYS A 1 93 ? 8.274 10.861 -15.154 1.00 87.62 93 LYS A N 1
ATOM 691 C CA . LYS A 1 93 ? 9.177 11.560 -14.224 1.00 87.62 93 LYS A CA 1
ATOM 692 C C . LYS A 1 93 ? 8.949 11.143 -12.774 1.00 87.62 93 LYS A C 1
ATOM 694 O O . LYS A 1 93 ? 9.908 10.865 -12.069 1.00 87.62 93 LYS A O 1
ATOM 699 N N . ARG A 1 94 ? 7.692 11.071 -12.323 1.00 88.38 94 ARG A N 1
ATOM 700 C CA . ARG A 1 94 ? 7.353 10.663 -10.948 1.00 88.38 94 ARG A CA 1
ATOM 701 C C . ARG A 1 94 ? 7.758 9.221 -10.663 1.00 88.38 94 ARG A C 1
ATOM 703 O O . ARG A 1 94 ? 8.267 8.953 -9.582 1.00 88.38 94 ARG A O 1
ATOM 710 N N . LEU A 1 95 ? 7.554 8.318 -11.621 1.00 90.50 95 LEU A N 1
ATOM 711 C CA . LEU A 1 95 ? 7.968 6.927 -11.494 1.00 90.50 95 LEU A CA 1
ATOM 712 C C . LEU A 1 95 ? 9.491 6.816 -11.381 1.00 90.50 95 LEU A C 1
ATOM 714 O O . LEU A 1 95 ? 9.978 6.171 -10.458 1.00 90.50 95 LEU A O 1
ATOM 718 N N . ILE A 1 96 ? 10.230 7.459 -12.291 1.00 90.88 96 ILE A N 1
ATOM 719 C CA . ILE A 1 96 ? 11.697 7.436 -12.271 1.00 90.88 96 ILE A CA 1
ATOM 720 C C . ILE A 1 96 ? 12.229 8.062 -10.985 1.00 90.88 96 ILE A C 1
ATOM 722 O O . ILE A 1 96 ? 13.063 7.448 -10.336 1.00 90.88 96 ILE A O 1
ATOM 726 N N . ASN A 1 97 ? 11.677 9.196 -10.547 1.00 88.88 97 ASN A N 1
ATOM 727 C CA . ASN A 1 97 ? 12.064 9.822 -9.284 1.00 88.88 97 ASN A CA 1
ATOM 728 C C . ASN A 1 97 ? 11.820 8.902 -8.080 1.00 88.88 97 ASN A C 1
ATOM 730 O O . ASN A 1 97 ? 12.658 8.842 -7.188 1.00 88.88 97 ASN A O 1
ATOM 734 N N . ALA A 1 98 ? 10.694 8.182 -8.048 1.00 89.69 98 ALA A N 1
ATOM 735 C CA . ALA A 1 98 ? 10.405 7.242 -6.970 1.00 89.69 98 ALA A CA 1
ATOM 736 C C . ALA A 1 98 ? 11.355 6.033 -7.000 1.00 89.69 98 ALA A C 1
ATOM 738 O O . ALA A 1 98 ? 11.823 5.597 -5.954 1.00 89.69 98 ALA A O 1
ATOM 739 N N . MET A 1 99 ? 11.689 5.514 -8.187 1.00 91.31 99 MET A N 1
ATOM 740 C CA . MET A 1 99 ? 12.701 4.464 -8.324 1.00 91.31 99 MET A CA 1
ATOM 741 C C . MET A 1 99 ? 14.092 4.953 -7.910 1.00 91.31 99 MET A C 1
ATOM 743 O O . MET A 1 99 ? 14.788 4.251 -7.185 1.00 91.31 99 MET A O 1
ATOM 747 N N . ASP A 1 100 ? 14.486 6.155 -8.322 1.00 89.75 100 ASP A N 1
ATOM 748 C CA . ASP A 1 100 ? 15.781 6.741 -7.979 1.00 89.75 100 ASP A CA 1
ATOM 749 C C . ASP A 1 100 ? 15.901 7.018 -6.475 1.00 89.75 100 ASP A C 1
ATOM 751 O O . ASP A 1 100 ? 16.947 6.746 -5.889 1.00 89.75 100 ASP A O 1
ATOM 755 N N . ALA A 1 101 ? 14.816 7.448 -5.820 1.00 87.94 101 ALA A N 1
ATOM 756 C CA . ALA A 1 101 ? 14.787 7.647 -4.371 1.00 87.94 101 ALA A CA 1
ATOM 757 C C . ALA A 1 101 ? 15.165 6.370 -3.597 1.00 87.94 101 ALA A C 1
ATOM 759 O O . ALA A 1 101 ? 15.849 6.443 -2.581 1.00 87.94 101 ALA A O 1
ATOM 760 N N . PHE A 1 102 ? 14.780 5.191 -4.094 1.00 89.38 102 PHE A N 1
ATOM 761 C CA . PHE A 1 102 ? 15.100 3.910 -3.456 1.00 89.38 102 PHE A CA 1
ATOM 762 C C . PHE A 1 102 ? 16.347 3.212 -4.026 1.00 89.38 102 PHE A C 1
ATOM 764 O O . PHE A 1 102 ? 16.753 2.178 -3.489 1.00 89.38 102 PHE A O 1
ATOM 771 N N . SER A 1 103 ? 16.964 3.727 -5.096 1.00 86.81 103 SER A N 1
ATOM 772 C CA . SER A 1 103 ? 18.118 3.092 -5.753 1.00 86.81 103 SER A CA 1
ATOM 773 C C . SER A 1 103 ? 19.477 3.515 -5.174 1.00 86.81 103 SER A C 1
ATOM 775 O O . SER A 1 103 ? 20.503 2.969 -5.595 1.00 86.81 103 SER A O 1
ATOM 777 N N . ASP A 1 104 ? 19.489 4.443 -4.207 1.00 70.19 104 ASP A N 1
ATOM 778 C CA . ASP A 1 104 ? 20.672 5.068 -3.586 1.00 70.19 104 ASP A CA 1
ATOM 779 C C . ASP A 1 104 ? 21.648 5.717 -4.594 1.00 70.19 104 ASP A C 1
ATOM 781 O O . ASP A 1 104 ? 22.811 5.976 -4.278 1.00 70.19 104 ASP A O 1
ATOM 785 N N . LEU A 1 105 ? 21.197 5.991 -5.823 1.00 55.69 105 LEU A N 1
ATOM 786 C CA . LEU A 1 105 ? 21.975 6.729 -6.811 1.00 55.69 105 LEU A CA 1
ATOM 787 C C . LEU A 1 105 ? 21.580 8.201 -6.779 1.00 55.69 105 LEU A C 1
ATOM 789 O O . LEU A 1 105 ? 20.498 8.586 -7.217 1.00 55.69 105 LEU A O 1
ATOM 793 N N . GLU A 1 106 ? 22.528 9.044 -6.375 1.00 48.22 106 GLU A N 1
ATOM 794 C CA . GLU A 1 106 ? 22.597 10.418 -6.864 1.00 48.22 106 GLU A CA 1
ATOM 795 C C . GLU A 1 106 ? 22.806 10.375 -8.391 1.00 48.22 106 GLU A C 1
ATOM 797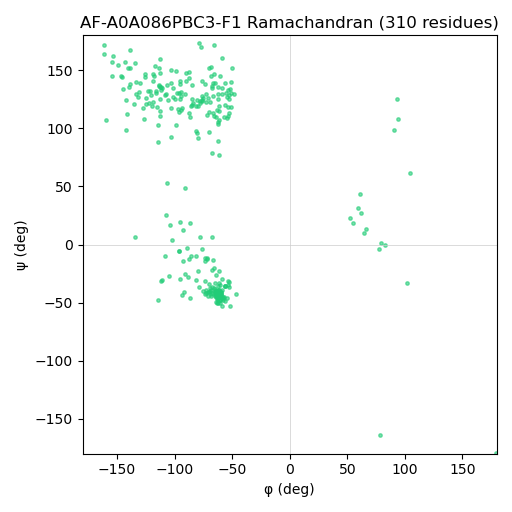 O O . GLU A 1 106 ? 23.916 10.557 -8.897 1.00 48.22 106 GLU A O 1
ATOM 802 N N . ARG A 1 107 ? 21.750 10.092 -9.167 1.00 49.94 107 ARG A N 1
ATOM 803 C CA . ARG A 1 107 ? 21.760 10.373 -10.602 1.00 49.94 107 ARG A CA 1
ATOM 804 C C . ARG A 1 107 ? 21.899 11.882 -10.736 1.00 49.94 107 ARG A C 1
ATOM 806 O O . ARG A 1 107 ? 20.991 12.654 -10.436 1.00 49.94 107 ARG A O 1
ATOM 813 N N . ALA A 1 108 ? 23.113 12.291 -11.087 1.00 38.56 108 ALA A N 1
ATOM 814 C CA . ALA A 1 108 ? 23.491 13.677 -11.241 1.00 38.56 108 ALA A CA 1
ATOM 815 C C . ALA A 1 108 ? 22.514 14.393 -12.188 1.00 38.56 108 ALA A C 1
ATOM 817 O O . ALA A 1 108 ? 22.302 13.956 -13.317 1.00 38.56 108 ALA A O 1
ATOM 818 N N . ALA A 1 109 ? 22.015 15.531 -11.700 1.00 38.56 109 ALA A N 1
ATOM 819 C CA . ALA A 1 109 ? 21.109 16.490 -12.329 1.00 38.56 109 ALA A CA 1
ATOM 820 C C . ALA A 1 109 ? 19.596 16.260 -12.110 1.00 38.56 109 ALA A C 1
ATOM 822 O O . ALA A 1 109 ? 18.915 15.578 -12.867 1.00 38.56 109 ALA A O 1
ATOM 823 N N . SER A 1 110 ? 19.100 17.035 -11.134 1.00 42.75 110 SER A N 1
ATOM 824 C CA . SER A 1 110 ? 17.749 17.604 -11.017 1.00 42.75 110 SER A CA 1
ATOM 825 C C . SER A 1 110 ? 16.705 16.818 -10.212 1.00 42.75 110 SER A C 1
ATOM 827 O O . SER A 1 110 ? 16.064 15.896 -10.698 1.00 42.75 110 SER A O 1
ATOM 829 N N . THR A 1 111 ? 16.380 17.359 -9.029 1.00 46.94 111 THR A N 1
ATOM 830 C CA . THR A 1 111 ? 15.061 17.224 -8.371 1.00 46.94 111 THR A CA 1
ATOM 831 C C . THR A 1 111 ? 14.609 15.798 -8.022 1.00 46.94 111 THR A C 1
ATOM 833 O O . THR A 1 111 ? 13.438 15.466 -8.202 1.00 46.94 111 THR A O 1
ATOM 836 N N . THR A 1 112 ? 15.495 14.959 -7.480 1.00 53.81 112 THR A N 1
ATOM 837 C CA . THR A 1 112 ? 15.070 13.761 -6.741 1.00 53.81 112 THR A CA 1
ATOM 838 C C . THR A 1 112 ? 14.284 14.202 -5.509 1.00 53.81 112 THR A C 1
ATOM 840 O O . THR A 1 112 ? 14.807 14.900 -4.640 1.00 53.81 112 THR A O 1
ATOM 843 N N . ALA A 1 113 ? 12.997 13.857 -5.466 1.00 54.22 113 ALA A N 1
ATOM 844 C CA . ALA A 1 113 ? 12.215 14.007 -4.249 1.00 54.22 113 ALA A CA 1
ATOM 845 C C . ALA A 1 113 ? 12.856 13.107 -3.173 1.00 54.22 113 ALA A C 1
ATOM 847 O O . ALA A 1 113 ? 13.232 11.977 -3.504 1.00 54.22 113 ALA A O 1
ATOM 848 N N . PRO A 1 114 ? 13.036 13.585 -1.931 1.00 62.22 114 PRO A N 1
ATOM 849 C CA . PRO A 1 114 ? 13.460 12.744 -0.819 1.00 62.22 114 PRO A CA 1
ATOM 850 C C . PRO A 1 114 ? 12.597 11.477 -0.731 1.00 62.22 114 PRO A C 1
ATOM 852 O O . PRO A 1 114 ? 11.425 11.498 -1.113 1.00 62.22 114 PRO A O 1
ATOM 855 N N . VAL A 1 115 ? 13.146 10.378 -0.205 1.00 60.28 115 VAL A N 1
ATOM 856 C CA . VAL A 1 115 ? 12.378 9.137 0.033 1.00 60.28 115 VAL A CA 1
ATOM 857 C C . VAL A 1 115 ? 11.117 9.429 0.855 1.00 60.28 115 VAL A C 1
ATOM 859 O O . VAL A 1 115 ? 10.074 8.819 0.643 1.00 60.28 115 VAL A O 1
ATOM 862 N N . GLU A 1 116 ? 11.193 10.423 1.738 1.00 60.41 116 GLU A N 1
ATOM 863 C CA . GLU A 1 116 ? 10.111 10.920 2.582 1.00 60.41 116 GLU A CA 1
ATOM 864 C C . GLU A 1 116 ? 8.909 11.484 1.806 1.00 60.41 116 GLU A C 1
ATOM 866 O O . GLU A 1 116 ? 7.800 11.508 2.342 1.00 60.41 116 GLU A O 1
ATOM 871 N N . ASP A 1 117 ? 9.098 11.908 0.554 1.00 73.44 117 ASP A N 1
ATOM 872 C CA . ASP A 1 117 ? 8.024 12.411 -0.310 1.00 73.44 117 ASP A CA 1
ATOM 873 C C . ASP A 1 117 ? 7.302 11.280 -1.066 1.00 73.44 117 ASP A C 1
ATOM 875 O O . ASP A 1 117 ? 6.258 11.508 -1.693 1.00 73.44 117 ASP A O 1
ATOM 879 N N . VAL A 1 118 ? 7.829 10.050 -1.019 1.00 81.12 118 VAL A N 1
ATOM 880 C CA . VAL A 1 118 ? 7.197 8.884 -1.640 1.00 81.12 118 VAL A CA 1
ATOM 881 C C . VAL A 1 118 ? 6.159 8.289 -0.689 1.00 81.12 118 VAL A C 1
ATOM 883 O O . VAL A 1 118 ? 6.448 7.931 0.450 1.00 81.12 118 VAL A O 1
ATOM 886 N N . GLN A 1 119 ? 4.921 8.155 -1.171 1.00 87.38 119 GLN A N 1
ATOM 887 C CA . GLN A 1 119 ? 3.839 7.538 -0.400 1.00 87.38 119 GLN A CA 1
ATOM 888 C C . GLN A 1 119 ? 4.143 6.048 -0.136 1.00 87.38 119 GLN A C 1
ATOM 890 O O . GLN A 1 119 ? 4.578 5.355 -1.064 1.00 87.38 119 GLN A O 1
ATOM 895 N N . PRO A 1 120 ? 3.878 5.516 1.073 1.00 87.62 120 PRO A N 1
ATOM 896 C CA . PRO A 1 120 ? 4.121 4.108 1.405 1.00 87.62 120 PRO A CA 1
ATOM 897 C C . PRO A 1 120 ? 3.467 3.113 0.448 1.00 87.62 120 PRO A C 1
ATOM 899 O O . PRO A 1 120 ? 4.042 2.069 0.144 1.00 87.62 120 PRO A O 1
ATOM 902 N N . GLU A 1 121 ? 2.285 3.444 -0.070 1.00 89.94 121 GLU A N 1
ATOM 903 C CA . GLU A 1 121 ? 1.596 2.612 -1.047 1.00 89.94 121 GLU A CA 1
ATOM 904 C C . GLU A 1 121 ? 2.397 2.530 -2.350 1.00 89.94 121 GLU A C 1
ATOM 906 O O . GLU A 1 121 ? 2.596 1.436 -2.863 1.00 89.94 121 GLU A O 1
ATOM 911 N N . VAL A 1 122 ? 2.935 3.653 -2.843 1.00 90.69 122 VAL A N 1
ATOM 912 C CA . VAL A 1 122 ? 3.786 3.671 -4.047 1.00 90.69 122 VAL A CA 1
ATOM 913 C C . VAL A 1 122 ? 5.035 2.815 -3.828 1.00 90.69 122 VAL A C 1
ATOM 915 O O . VAL A 1 122 ? 5.418 2.065 -4.721 1.00 90.69 122 VAL A O 1
ATOM 918 N N . ALA A 1 123 ? 5.647 2.877 -2.642 1.00 91.19 123 ALA A N 1
ATOM 919 C CA . ALA A 1 123 ? 6.813 2.059 -2.308 1.00 91.19 123 ALA A CA 1
ATOM 920 C C . ALA A 1 123 ? 6.490 0.553 -2.327 1.00 91.19 123 ALA A C 1
ATOM 922 O O . ALA A 1 123 ? 7.198 -0.228 -2.965 1.00 91.19 123 ALA A O 1
ATOM 923 N N . SER A 1 124 ? 5.374 0.149 -1.711 1.00 93.75 124 SER A N 1
ATOM 924 C CA . SER A 1 124 ? 4.913 -1.244 -1.738 1.00 93.75 124 SER A CA 1
ATOM 925 C C . SER A 1 124 ? 4.663 -1.733 -3.168 1.00 93.75 124 SER A C 1
ATOM 927 O O . SER A 1 124 ? 5.076 -2.833 -3.546 1.00 93.75 124 SER A O 1
ATOM 929 N N . GLU A 1 125 ? 4.047 -0.894 -4.004 1.00 95.19 125 GLU A N 1
ATOM 930 C CA . GLU A 1 125 ? 3.805 -1.247 -5.398 1.00 95.19 125 GLU A CA 1
ATOM 931 C C . GLU A 1 125 ? 5.087 -1.290 -6.237 1.00 95.19 125 GLU A C 1
ATOM 933 O O . GLU A 1 125 ? 5.203 -2.141 -7.117 1.00 95.19 125 GLU A O 1
ATOM 938 N N . LEU A 1 126 ? 6.079 -0.435 -5.971 1.00 94.62 126 LEU A N 1
ATOM 939 C CA . LEU A 1 126 ? 7.393 -0.514 -6.619 1.00 94.62 126 LEU A CA 1
ATOM 940 C C . LEU A 1 126 ? 8.100 -1.831 -6.287 1.00 94.62 126 LEU A C 1
ATOM 942 O O . LEU A 1 126 ? 8.645 -2.484 -7.181 1.00 94.62 126 LEU A O 1
ATOM 946 N N . ALA A 1 127 ? 8.042 -2.265 -5.026 1.00 94.44 127 ALA A N 1
ATOM 947 C CA . ALA A 1 127 ? 8.567 -3.565 -4.632 1.00 94.44 127 ALA A CA 1
ATOM 948 C C . ALA A 1 127 ? 7.832 -4.705 -5.367 1.00 94.44 127 ALA A C 1
ATOM 950 O O . ALA A 1 127 ? 8.463 -5.611 -5.917 1.00 94.44 127 ALA A O 1
ATOM 951 N N . ALA A 1 128 ? 6.502 -4.639 -5.468 1.00 95.56 128 ALA A N 1
ATOM 952 C CA . ALA A 1 128 ? 5.716 -5.621 -6.216 1.00 95.56 128 ALA A CA 1
ATOM 953 C C . ALA A 1 128 ? 6.025 -5.614 -7.727 1.00 95.56 128 ALA A C 1
ATOM 955 O O . ALA A 1 128 ? 6.133 -6.681 -8.334 1.00 95.56 128 ALA A O 1
ATOM 956 N N . LEU A 1 129 ? 6.220 -4.434 -8.324 1.00 95.50 129 LEU A N 1
ATOM 957 C CA . LEU A 1 129 ? 6.590 -4.249 -9.727 1.00 95.50 129 LEU A CA 1
ATOM 958 C C . LEU A 1 129 ? 7.912 -4.952 -10.053 1.00 95.50 129 LEU A C 1
ATOM 960 O O . LEU A 1 129 ? 7.997 -5.660 -11.058 1.00 95.50 129 LEU A O 1
ATOM 964 N N . LEU A 1 130 ? 8.919 -4.786 -9.196 1.00 95.50 130 LEU A N 1
ATOM 965 C CA . LEU A 1 130 ? 10.278 -5.288 -9.417 1.00 95.50 130 LEU A CA 1
ATOM 966 C C . LEU A 1 130 ? 10.509 -6.720 -8.930 1.00 95.50 130 LEU A C 1
ATOM 968 O O . LEU A 1 130 ? 11.508 -7.338 -9.303 1.00 95.50 130 LEU A O 1
ATOM 972 N N . LYS A 1 131 ? 9.585 -7.287 -8.151 1.00 94.94 131 LYS A N 1
ATOM 973 C CA . LYS A 1 131 ? 9.691 -8.639 -7.587 1.00 94.94 131 LYS A CA 1
ATOM 974 C C . LYS A 1 131 ? 10.120 -9.733 -8.586 1.00 94.94 131 LYS A C 1
ATOM 976 O O . LYS A 1 131 ? 10.966 -10.542 -8.212 1.00 94.94 131 LYS A O 1
ATOM 981 N N . PRO A 1 132 ? 9.626 -9.799 -9.842 1.00 92.00 132 PRO A N 1
ATOM 982 C CA . PRO A 1 132 ? 10.041 -10.852 -10.774 1.00 92.00 132 PRO A CA 1
ATOM 983 C C . PRO A 1 132 ? 11.474 -10.691 -11.298 1.00 92.00 132 PRO A C 1
ATOM 985 O O . PRO A 1 132 ? 11.980 -11.598 -11.968 1.00 92.00 132 PRO A O 1
ATOM 988 N N . LEU A 1 133 ? 12.094 -9.534 -11.061 1.00 92.88 133 LEU A N 1
ATOM 989 C CA . LEU A 1 133 ? 13.452 -9.182 -11.471 1.00 92.88 133 LEU A CA 1
ATOM 990 C C . LEU A 1 133 ? 14.431 -9.211 -10.288 1.00 92.88 133 LEU A C 1
ATOM 992 O O . LEU A 1 133 ? 15.616 -9.478 -10.485 1.00 92.88 133 LEU A O 1
ATOM 996 N N . ALA A 1 134 ? 13.941 -8.994 -9.066 1.00 92.81 134 ALA A N 1
ATOM 997 C CA . ALA A 1 134 ? 14.740 -9.042 -7.848 1.00 92.81 134 ALA A CA 1
ATOM 998 C C . ALA A 1 134 ? 15.464 -10.395 -7.678 1.00 92.81 134 ALA A C 1
ATOM 1000 O O . ALA A 1 134 ? 14.930 -11.470 -7.957 1.00 92.81 134 ALA A O 1
ATOM 1001 N N . GLY A 1 135 ? 16.717 -10.337 -7.232 1.00 90.62 135 GLY A N 1
ATOM 1002 C CA . GLY A 1 135 ? 17.603 -11.479 -6.999 1.00 90.62 135 GLY A CA 1
ATOM 1003 C C . GLY A 1 135 ? 18.231 -12.095 -8.255 1.00 90.62 135 GLY A C 1
ATOM 1004 O O . GLY A 1 135 ? 19.054 -13.005 -8.132 1.00 90.62 135 GLY A O 1
ATOM 1005 N N . LYS A 1 136 ? 17.890 -11.623 -9.460 1.00 90.25 136 LYS A N 1
ATOM 1006 C CA . LYS A 1 136 ? 18.415 -12.165 -10.724 1.00 90.25 136 LYS A CA 1
ATOM 1007 C C . LYS A 1 136 ? 19.636 -11.370 -11.194 1.00 90.25 136 LYS A C 1
ATOM 1009 O O . LYS A 1 136 ? 19.608 -10.147 -11.217 1.00 90.25 136 LYS A O 1
ATOM 1014 N N . LYS A 1 137 ? 20.720 -12.070 -11.554 1.00 87.06 137 LYS A N 1
ATOM 1015 C CA . LYS A 1 137 ? 22.039 -11.462 -11.837 1.00 87.06 137 LYS A CA 1
ATOM 1016 C C . LYS A 1 137 ? 22.081 -10.621 -13.113 1.00 87.06 137 LYS A C 1
ATOM 1018 O O . LYS A 1 137 ? 22.718 -9.579 -13.110 1.00 87.06 137 LYS A O 1
ATOM 1023 N N . ASP A 1 138 ? 21.381 -11.068 -14.149 1.00 87.75 138 ASP A N 1
ATOM 1024 C CA . ASP A 1 138 ? 21.345 -10.415 -15.464 1.00 87.75 138 ASP A CA 1
ATOM 1025 C C . ASP A 1 138 ? 19.997 -9.721 -15.700 1.00 87.75 138 ASP A C 1
ATOM 1027 O O . ASP A 1 138 ? 19.541 -9.603 -16.837 1.00 87.75 138 ASP A O 1
ATOM 1031 N N . ALA A 1 139 ? 19.309 -9.340 -14.617 1.00 90.94 139 ALA A N 1
ATOM 1032 C CA . ALA A 1 139 ? 18.046 -8.642 -14.742 1.00 90.94 139 ALA A CA 1
ATOM 1033 C C . ALA A 1 139 ? 18.244 -7.174 -15.118 1.00 90.94 139 ALA A C 1
ATOM 1035 O O . ALA A 1 139 ? 19.124 -6.501 -14.585 1.00 90.94 139 ALA A O 1
ATOM 1036 N N . ALA A 1 140 ? 17.370 -6.674 -15.983 1.00 92.44 140 ALA A N 1
ATOM 1037 C CA . ALA A 1 140 ? 17.245 -5.260 -16.274 1.00 92.44 140 ALA A CA 1
ATOM 1038 C C . ALA A 1 140 ? 15.774 -4.856 -16.390 1.00 92.44 140 ALA A C 1
ATOM 1040 O O . ALA A 1 140 ? 14.890 -5.649 -16.738 1.00 92.44 140 ALA A O 1
ATOM 1041 N N . PHE A 1 141 ? 15.520 -3.595 -16.079 1.00 93.25 141 PHE A N 1
ATOM 1042 C CA . PHE A 1 141 ? 14.224 -2.960 -16.214 1.00 93.25 141 PHE A CA 1
ATOM 1043 C C . PHE A 1 141 ? 14.422 -1.630 -16.919 1.00 93.25 141 PHE A C 1
ATOM 1045 O O . PHE A 1 141 ? 15.236 -0.828 -16.470 1.00 93.25 141 PHE A O 1
ATOM 1052 N N . SER A 1 142 ? 13.697 -1.378 -18.005 1.00 92.12 142 SER A N 1
ATOM 1053 C CA . SER A 1 142 ? 13.716 -0.061 -18.635 1.00 92.12 142 SER A CA 1
ATOM 1054 C C . SER A 1 142 ? 12.325 0.521 -18.799 1.00 92.12 142 SER A C 1
ATOM 1056 O O . SER A 1 142 ? 11.334 -0.189 -18.986 1.00 92.12 142 SER A O 1
ATOM 1058 N N . VAL A 1 143 ? 12.265 1.843 -18.695 1.00 92.00 143 VAL A N 1
ATOM 1059 C CA . VAL A 1 143 ? 11.066 2.638 -18.926 1.00 92.00 143 VAL A CA 1
ATOM 1060 C C . VAL A 1 143 ? 11.421 3.674 -19.976 1.00 92.00 143 VAL A C 1
ATOM 1062 O O . VAL A 1 143 ? 12.385 4.417 -19.801 1.00 92.00 143 VAL A O 1
ATOM 1065 N N . ALA A 1 144 ? 10.652 3.740 -21.058 1.00 89.25 144 ALA A N 1
ATOM 1066 C CA . ALA A 1 144 ? 10.883 4.687 -22.140 1.00 89.25 144 ALA A CA 1
ATOM 1067 C C . ALA A 1 144 ? 9.603 5.434 -22.515 1.00 89.25 144 ALA A C 1
ATOM 1069 O O . ALA A 1 144 ? 8.567 4.823 -22.769 1.00 89.25 144 ALA A O 1
ATOM 1070 N N . GLN A 1 145 ? 9.678 6.759 -22.609 1.00 86.62 145 GLN A N 1
ATOM 1071 C CA . GLN A 1 145 ? 8.619 7.576 -23.197 1.00 86.62 145 GLN A CA 1
ATOM 1072 C C . GLN A 1 145 ? 8.805 7.599 -24.716 1.00 86.62 145 GLN A C 1
ATOM 1074 O O . GLN A 1 145 ? 9.849 8.007 -25.231 1.00 86.62 145 GLN A O 1
ATOM 1079 N N . ILE A 1 146 ? 7.785 7.153 -25.442 1.00 84.50 146 ILE A N 1
ATOM 1080 C CA . ILE A 1 146 ? 7.805 7.012 -26.896 1.00 84.50 146 ILE A CA 1
ATOM 1081 C C . ILE A 1 146 ? 6.771 7.944 -27.511 1.00 84.50 146 ILE A C 1
ATOM 1083 O O . ILE A 1 146 ? 5.599 7.928 -27.129 1.00 84.50 146 ILE A O 1
ATOM 1087 N N . LYS A 1 147 ? 7.194 8.690 -28.533 1.00 81.19 147 LYS A N 1
ATOM 1088 C CA . LYS A 1 147 ? 6.297 9.407 -29.440 1.00 81.19 147 LYS A CA 1
ATOM 1089 C C . LYS A 1 147 ? 6.344 8.798 -30.831 1.00 81.19 147 LYS A C 1
ATOM 1091 O O . LYS A 1 147 ? 7.416 8.562 -31.392 1.00 81.19 147 LYS A O 1
ATOM 1096 N N . TYR A 1 148 ? 5.165 8.582 -31.397 1.00 74.44 148 TYR A N 1
ATOM 1097 C CA . TYR A 1 148 ? 5.005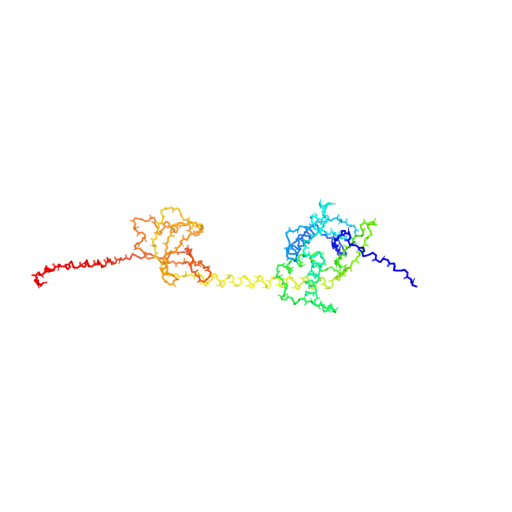 8.124 -32.770 1.00 74.44 148 TYR A CA 1
ATOM 1098 C C . TYR A 1 148 ? 4.768 9.309 -33.698 1.00 74.44 148 TYR A C 1
ATOM 1100 O O . TYR A 1 148 ? 3.889 10.125 -33.438 1.00 74.44 148 TYR A O 1
ATOM 1108 N N . ARG A 1 149 ? 5.501 9.402 -34.811 1.00 73.38 149 ARG A N 1
ATOM 1109 C CA . ARG A 1 149 ? 5.185 10.388 -35.857 1.00 73.38 149 ARG A CA 1
ATOM 1110 C C . ARG A 1 149 ? 3.974 9.909 -36.666 1.00 73.38 149 ARG A C 1
ATOM 1112 O O . ARG A 1 149 ? 4.004 8.816 -37.224 1.00 73.38 149 ARG A O 1
ATOM 1119 N N . SER A 1 150 ? 2.925 10.723 -36.753 1.00 63.94 150 SER A N 1
ATOM 1120 C CA . SER A 1 150 ? 1.606 10.348 -37.302 1.00 63.94 150 SER A CA 1
ATOM 1121 C C . SER A 1 150 ? 1.642 9.940 -38.771 1.00 63.94 150 SER A C 1
ATOM 1123 O O . SER A 1 150 ? 0.939 9.019 -39.173 1.00 63.94 150 SER A O 1
ATOM 1125 N N . GLU A 1 151 ? 2.501 10.588 -39.556 1.00 60.84 151 GLU A N 1
ATOM 1126 C CA . GLU A 1 151 ? 2.606 10.366 -41.001 1.00 60.84 151 GLU A CA 1
ATOM 1127 C C . GLU A 1 151 ? 3.406 9.104 -41.354 1.00 60.84 151 GLU A C 1
ATOM 1129 O O . GLU A 1 151 ? 3.066 8.394 -42.296 1.00 60.84 151 GLU A O 1
ATOM 1134 N N . THR A 1 152 ? 4.461 8.797 -40.593 1.00 68.38 152 THR A N 1
ATOM 1135 C CA . THR A 1 152 ? 5.415 7.720 -40.919 1.00 68.38 152 THR A CA 1
ATOM 1136 C C . THR A 1 152 ? 5.297 6.501 -40.007 1.00 68.38 152 THR A C 1
ATOM 1138 O O . THR A 1 152 ? 5.924 5.478 -40.274 1.00 68.38 152 THR A O 1
ATOM 1141 N N . LYS A 1 153 ? 4.516 6.598 -38.919 1.00 67.00 153 LYS A N 1
ATOM 1142 C CA . LYS A 1 153 ? 4.496 5.645 -37.791 1.00 67.00 153 LYS A CA 1
ATOM 1143 C C . LYS A 1 153 ? 5.886 5.378 -37.200 1.00 67.00 153 LYS A C 1
ATOM 1145 O O . LYS A 1 153 ? 6.115 4.349 -36.568 1.00 67.00 153 LYS A O 1
ATOM 1150 N N . GLU A 1 154 ? 6.818 6.300 -37.405 1.00 76.94 154 GLU A N 1
ATOM 1151 C CA . GLU A 1 154 ? 8.191 6.161 -36.944 1.00 76.94 154 GLU A CA 1
ATOM 1152 C C . GLU A 1 154 ? 8.253 6.330 -35.422 1.00 76.94 154 GLU A C 1
ATOM 1154 O O . GLU A 1 154 ? 7.705 7.287 -34.863 1.00 76.94 154 GLU A O 1
ATOM 1159 N N . ARG A 1 155 ? 8.900 5.364 -34.762 1.00 81.94 155 ARG A N 1
ATOM 1160 C CA . ARG A 1 155 ? 9.082 5.299 -33.308 1.00 81.94 155 ARG A CA 1
ATOM 1161 C C . ARG A 1 155 ? 10.247 6.196 -32.901 1.00 81.94 155 ARG A C 1
ATOM 1163 O O . ARG A 1 155 ? 11.382 5.917 -33.282 1.00 81.94 155 ARG A O 1
ATOM 1170 N N . LYS A 1 156 ? 9.994 7.202 -32.062 1.00 83.00 156 LYS A N 1
ATOM 1171 C CA . LYS A 1 156 ? 11.041 8.018 -31.436 1.00 83.00 156 LYS A CA 1
ATOM 1172 C C . LYS A 1 156 ? 10.984 7.885 -29.915 1.00 83.00 156 LYS A C 1
ATOM 1174 O O . LYS A 1 156 ? 9.959 8.182 -29.308 1.00 83.00 156 LYS A O 1
ATOM 1179 N N . VAL A 1 157 ? 12.094 7.459 -29.313 1.00 85.50 157 VAL A N 1
ATOM 1180 C CA . VAL A 1 157 ? 12.290 7.493 -27.855 1.00 85.50 157 VAL A CA 1
ATOM 1181 C C . VAL A 1 157 ? 12.642 8.927 -27.468 1.00 85.50 157 VAL A C 1
ATOM 1183 O O . VAL A 1 157 ? 13.594 9.485 -28.013 1.00 85.50 157 VAL A O 1
ATOM 1186 N N . GLU A 1 158 ? 11.853 9.545 -26.591 1.00 82.62 158 GLU A N 1
ATOM 1187 C CA . GLU A 1 158 ? 12.156 10.885 -26.070 1.00 82.62 158 GLU A CA 1
ATOM 1188 C C . GLU A 1 158 ? 13.075 10.823 -24.857 1.00 82.62 158 GLU A C 1
ATOM 1190 O O . GLU A 1 158 ? 14.051 11.566 -24.790 1.00 82.62 158 GLU A O 1
ATOM 1195 N N . VAL A 1 159 ? 12.770 9.924 -23.926 1.00 84.88 159 VAL A N 1
ATOM 1196 C CA . VAL A 1 159 ? 13.553 9.670 -22.717 1.00 84.88 159 VAL A CA 1
ATOM 1197 C C . VAL A 1 159 ? 13.477 8.186 -22.384 1.00 84.88 159 VAL A C 1
ATOM 1199 O O . VAL A 1 159 ? 12.447 7.549 -22.610 1.00 84.88 159 VAL A O 1
ATOM 1202 N N . GLU A 1 160 ? 14.573 7.641 -21.869 1.00 90.81 160 GLU A N 1
ATOM 1203 C CA . GLU A 1 160 ? 14.672 6.261 -21.402 1.00 90.81 160 GLU A CA 1
ATOM 1204 C C . GLU A 1 160 ? 15.500 6.235 -20.119 1.00 90.81 160 GLU A C 1
ATOM 1206 O O . GLU A 1 160 ? 16.538 6.893 -20.026 1.00 90.81 160 GLU A O 1
ATOM 1211 N N . ALA A 1 161 ? 15.024 5.479 -19.139 1.00 91.31 161 ALA A N 1
ATOM 1212 C CA . ALA A 1 161 ? 15.752 5.153 -17.929 1.00 91.31 161 ALA A CA 1
ATOM 1213 C C . ALA A 1 161 ? 15.858 3.635 -17.833 1.00 91.31 161 ALA A C 1
ATOM 1215 O O . ALA A 1 161 ? 14.863 2.923 -17.985 1.00 91.31 161 ALA A O 1
ATOM 1216 N N . THR A 1 162 ? 17.065 3.159 -17.556 1.00 93.31 162 THR A N 1
ATOM 1217 C CA . THR A 1 162 ? 17.366 1.737 -17.391 1.00 93.31 162 THR A CA 1
ATOM 1218 C C . THR A 1 162 ? 17.875 1.510 -15.981 1.00 93.31 162 THR A C 1
ATOM 1220 O O . THR A 1 162 ? 18.605 2.342 -15.446 1.00 93.31 162 THR A O 1
ATOM 1223 N N . PHE A 1 163 ? 17.459 0.399 -15.388 1.00 93.56 163 PHE A N 1
ATOM 1224 C CA . PHE A 1 163 ? 17.862 -0.057 -14.071 1.00 93.56 163 PHE A CA 1
ATOM 1225 C C . PHE A 1 163 ? 18.472 -1.448 -14.204 1.00 93.56 163 PHE A C 1
ATOM 1227 O O . PHE A 1 163 ? 17.824 -2.363 -14.721 1.00 93.56 163 PHE A O 1
ATOM 1234 N N . ASP A 1 164 ? 19.718 -1.593 -13.770 1.00 94.75 164 ASP A N 1
ATOM 1235 C CA . ASP A 1 164 ? 20.428 -2.865 -13.745 1.00 94.75 164 ASP A CA 1
ATOM 1236 C C . ASP A 1 164 ? 20.011 -3.737 -12.549 1.00 94.75 164 ASP A C 1
ATOM 1238 O O . ASP A 1 164 ? 19.259 -3.324 -11.662 1.00 94.75 164 ASP A O 1
ATOM 1242 N N . ALA A 1 165 ? 20.507 -4.972 -12.506 1.00 93.75 165 ALA A N 1
ATOM 1243 C CA . ALA A 1 165 ? 20.194 -5.916 -11.440 1.00 93.75 165 ALA A CA 1
ATOM 1244 C C . ALA A 1 165 ? 20.531 -5.379 -10.039 1.00 93.75 165 ALA A C 1
ATOM 1246 O O . ALA A 1 165 ? 19.828 -5.681 -9.073 1.00 93.75 165 ALA A O 1
ATOM 1247 N N . ALA A 1 166 ? 21.606 -4.602 -9.889 1.00 93.12 166 ALA A N 1
ATOM 1248 C CA . ALA A 1 166 ? 22.005 -4.066 -8.596 1.00 93.12 166 ALA A CA 1
ATOM 1249 C C . ALA A 1 166 ? 21.069 -2.928 -8.161 1.00 93.12 166 ALA A C 1
ATOM 1251 O O . ALA A 1 166 ? 20.651 -2.898 -7.004 1.00 93.12 166 ALA A O 1
ATOM 1252 N N . GLU A 1 167 ? 20.707 -2.035 -9.083 1.00 93.69 167 GLU A N 1
ATOM 1253 C CA . GLU A 1 167 ? 19.716 -0.978 -8.878 1.00 93.69 167 GLU A CA 1
ATOM 1254 C C . GLU A 1 167 ? 18.345 -1.565 -8.535 1.00 93.69 167 GLU A C 1
ATOM 1256 O O . GLU A 1 167 ? 17.773 -1.203 -7.511 1.00 93.69 167 GLU A O 1
ATOM 1261 N N . ILE A 1 168 ? 17.856 -2.529 -9.321 1.00 94.75 168 ILE A N 1
ATOM 1262 C CA . ILE A 1 168 ? 16.578 -3.220 -9.084 1.00 94.75 168 ILE A CA 1
ATOM 1263 C C . ILE A 1 168 ? 16.532 -3.809 -7.674 1.00 94.75 168 ILE A C 1
ATOM 1265 O O . ILE A 1 168 ? 15.540 -3.641 -6.969 1.00 94.75 168 ILE A O 1
ATOM 1269 N N . ASN A 1 169 ? 17.604 -4.483 -7.247 1.00 94.19 169 ASN A N 1
ATOM 1270 C CA . ASN A 1 169 ? 17.671 -5.081 -5.916 1.00 94.19 169 ASN A CA 1
ATOM 1271 C C . ASN A 1 169 ? 17.639 -4.036 -4.800 1.00 94.19 169 ASN A C 1
ATOM 1273 O O . ASN A 1 169 ? 16.959 -4.252 -3.800 1.00 94.19 169 ASN A O 1
ATOM 1277 N N . ARG A 1 170 ? 18.345 -2.909 -4.962 1.00 93.25 170 ARG A N 1
ATOM 1278 C CA . ARG A 1 170 ? 18.307 -1.814 -3.983 1.00 93.25 170 ARG A CA 1
A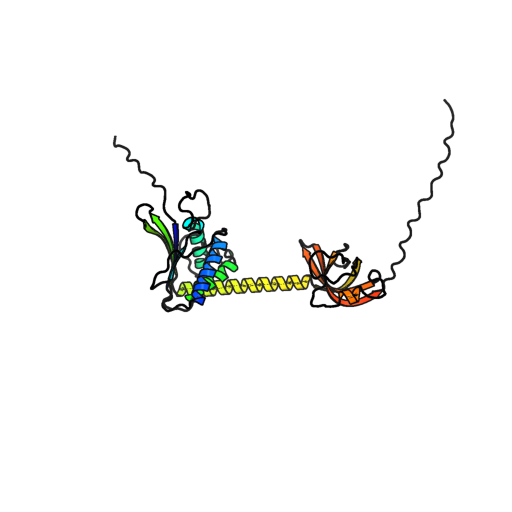TOM 1279 C C . ARG A 1 170 ? 16.915 -1.207 -3.890 1.00 93.25 170 ARG A C 1
ATOM 1281 O O . ARG A 1 170 ? 16.374 -1.148 -2.790 1.00 93.25 170 ARG A O 1
ATOM 1288 N N . VAL A 1 171 ? 16.311 -0.867 -5.033 1.00 94.06 171 VAL A N 1
ATOM 1289 C CA . VAL A 1 171 ? 14.947 -0.322 -5.082 1.00 94.06 171 VAL A CA 1
ATOM 1290 C C . VAL A 1 171 ? 13.970 -1.276 -4.414 1.00 94.06 171 VAL A C 1
ATOM 1292 O O . VAL A 1 171 ? 13.205 -0.858 -3.554 1.00 94.06 171 VAL A O 1
ATOM 1295 N N . TRP A 1 172 ? 14.031 -2.562 -4.762 1.00 94.75 172 TRP A N 1
ATOM 1296 C CA . TRP A 1 172 ? 13.152 -3.580 -4.199 1.00 94.75 172 TRP A CA 1
ATOM 1297 C C . TRP A 1 172 ? 13.278 -3.675 -2.671 1.00 94.75 172 TRP A C 1
ATOM 1299 O O . TRP A 1 172 ? 12.273 -3.539 -1.982 1.00 94.75 172 TRP A O 1
ATOM 1309 N N . ILE A 1 173 ? 14.497 -3.832 -2.137 1.00 92.56 173 ILE A N 1
ATOM 1310 C CA . ILE A 1 173 ? 14.736 -3.961 -0.687 1.00 92.56 173 ILE A CA 1
ATOM 1311 C C . ILE A 1 173 ? 14.325 -2.688 0.061 1.00 92.56 173 ILE A C 1
ATOM 1313 O O . ILE A 1 173 ? 13.673 -2.760 1.103 1.00 92.56 173 ILE A O 1
ATOM 1317 N N . ASN A 1 174 ? 14.730 -1.521 -0.443 1.00 91.44 174 ASN A N 1
ATOM 1318 C CA . ASN A 1 174 ? 14.505 -0.254 0.242 1.00 91.44 174 ASN A CA 1
ATOM 1319 C C . ASN A 1 174 ? 13.018 0.134 0.232 1.00 91.44 174 ASN A C 1
ATOM 1321 O O . ASN A 1 174 ? 12.510 0.578 1.262 1.00 91.44 174 ASN A O 1
ATOM 1325 N N . ALA A 1 175 ? 12.320 -0.071 -0.889 1.00 90.88 175 ALA A N 1
ATOM 1326 C CA . ALA A 1 175 ? 10.896 0.226 -1.006 1.00 90.88 175 ALA A CA 1
ATOM 1327 C C . ALA A 1 175 ? 10.031 -0.735 -0.170 1.00 90.88 175 ALA A C 1
ATOM 1329 O O . ALA A 1 175 ? 9.090 -0.290 0.488 1.00 90.88 175 ALA A O 1
ATOM 1330 N N . ASP A 1 176 ? 10.380 -2.027 -0.136 1.00 92.19 176 ASP A N 1
ATOM 1331 C CA . ASP A 1 176 ? 9.699 -3.036 0.687 1.00 92.19 176 ASP A CA 1
ATOM 1332 C C . ASP A 1 176 ? 9.836 -2.709 2.181 1.00 92.19 176 ASP A C 1
ATOM 1334 O O . ASP A 1 176 ? 8.837 -2.550 2.883 1.00 92.19 176 ASP A O 1
ATOM 1338 N N . ARG A 1 177 ? 11.068 -2.455 2.647 1.00 89.38 177 ARG A N 1
ATOM 1339 C CA . ARG A 1 177 ? 11.332 -2.044 4.035 1.00 89.38 177 ARG A CA 1
ATOM 1340 C C . ARG A 1 177 ? 10.576 -0.769 4.413 1.00 89.38 177 ARG A C 1
ATOM 1342 O O . ARG A 1 177 ? 9.988 -0.705 5.489 1.00 89.38 177 ARG A O 1
ATOM 1349 N N . PHE A 1 178 ? 10.581 0.244 3.546 1.00 88.94 178 PHE A N 1
ATOM 1350 C CA . PHE A 1 178 ? 9.876 1.501 3.803 1.00 88.94 178 PHE A CA 1
ATOM 1351 C C . PHE A 1 178 ? 8.364 1.288 3.966 1.00 88.94 178 PHE A C 1
ATOM 1353 O O . PHE A 1 178 ? 7.753 1.822 4.896 1.00 88.94 178 PHE A O 1
ATOM 1360 N N . ALA A 1 179 ? 7.758 0.469 3.101 1.00 88.62 179 ALA A N 1
ATOM 1361 C CA . ALA A 1 179 ? 6.343 0.129 3.195 1.00 88.62 179 ALA A CA 1
ATOM 1362 C C . ALA A 1 179 ? 6.016 -0.640 4.489 1.00 88.62 179 ALA A C 1
ATOM 1364 O O . ALA A 1 179 ? 5.033 -0.322 5.166 1.00 88.62 179 ALA A O 1
ATOM 1365 N N . GLU A 1 180 ? 6.854 -1.606 4.875 1.00 86.88 180 GLU A N 1
ATOM 1366 C CA . GLU A 1 180 ? 6.694 -2.351 6.129 1.00 86.88 180 GLU A CA 1
ATOM 1367 C C . GLU A 1 180 ? 6.781 -1.437 7.360 1.00 86.88 180 GLU A C 1
ATOM 1369 O O . GLU A 1 180 ? 5.949 -1.525 8.269 1.00 86.88 180 GLU A O 1
ATOM 1374 N N . GLU A 1 181 ? 7.759 -0.531 7.399 1.00 85.81 181 GLU A N 1
ATOM 1375 C CA . GLU A 1 181 ? 7.928 0.429 8.493 1.00 85.81 181 GLU A CA 1
ATOM 1376 C C . GLU A 1 181 ? 6.713 1.359 8.620 1.00 85.81 181 GLU A C 1
ATOM 1378 O O . GLU A 1 181 ? 6.194 1.563 9.726 1.00 85.81 181 GLU A O 1
ATOM 1383 N N . ALA A 1 182 ? 6.200 1.866 7.496 1.00 84.06 182 ALA A N 1
ATOM 1384 C CA . ALA A 1 182 ? 4.995 2.687 7.470 1.00 84.06 182 ALA A CA 1
ATOM 1385 C C . ALA A 1 182 ? 3.767 1.925 8.000 1.00 84.06 182 ALA A C 1
ATOM 1387 O O . ALA A 1 182 ? 3.027 2.446 8.842 1.00 84.06 182 ALA A O 1
ATOM 1388 N N . GLN A 1 183 ? 3.586 0.666 7.590 1.00 82.69 183 GLN A N 1
ATOM 1389 C CA . GLN A 1 183 ? 2.489 -0.178 8.064 1.00 82.69 183 GLN A CA 1
ATOM 1390 C C . GLN A 1 183 ? 2.595 -0.473 9.568 1.00 82.69 183 GLN A C 1
ATOM 1392 O O . GLN A 1 183 ? 1.588 -0.458 10.287 1.00 82.69 183 GLN A O 1
ATOM 1397 N N . GLN A 1 184 ? 3.804 -0.713 10.079 1.00 81.25 184 GLN A N 1
ATOM 1398 C CA . GLN A 1 184 ? 4.030 -0.913 11.511 1.00 81.25 184 GLN A CA 1
ATOM 1399 C C . GLN A 1 184 ? 3.724 0.352 12.318 1.00 81.25 184 GLN A C 1
ATOM 1401 O O . GLN A 1 184 ? 3.122 0.269 13.391 1.00 81.25 184 GLN A O 1
ATOM 1406 N N . LEU A 1 185 ? 4.113 1.528 11.818 1.00 78.50 185 LEU A N 1
ATOM 1407 C CA . LEU A 1 185 ? 3.799 2.809 12.453 1.00 78.50 185 LEU A CA 1
ATOM 1408 C C . LEU A 1 185 ? 2.292 3.078 12.465 1.00 78.50 185 LEU A C 1
ATOM 1410 O O . LEU A 1 185 ? 1.764 3.504 13.494 1.00 78.50 185 LEU A O 1
ATOM 1414 N N . GLN A 1 186 ? 1.595 2.787 11.367 1.00 72.94 186 GLN A N 1
ATOM 1415 C CA . GLN A 1 186 ? 0.140 2.892 11.297 1.00 72.94 186 GLN A CA 1
ATOM 1416 C C . GLN A 1 186 ? -0.537 1.937 12.285 1.00 72.94 186 GLN A C 1
ATOM 1418 O O . GLN A 1 186 ? -1.350 2.371 13.095 1.00 72.94 186 GLN A O 1
ATOM 1423 N N . SER A 1 187 ? -0.113 0.673 12.319 1.00 71.88 187 SER A N 1
ATOM 1424 C CA . SER A 1 187 ? -0.641 -0.326 13.257 1.00 71.88 187 SER A CA 1
ATOM 1425 C C . SER A 1 187 ? -0.427 0.089 14.718 1.00 71.88 187 SER A C 1
ATOM 1427 O O . SER A 1 187 ? -1.324 -0.044 15.546 1.00 71.88 187 SER A O 1
ATOM 1429 N N . LYS A 1 188 ? 0.744 0.651 15.052 1.00 70.31 188 LYS A N 1
ATOM 1430 C CA . LYS A 1 188 ? 1.016 1.201 16.391 1.00 70.31 188 LYS A CA 1
ATOM 1431 C C . LYS A 1 188 ? 0.103 2.382 16.722 1.00 70.31 188 LYS A C 1
ATOM 1433 O O . LYS A 1 188 ? -0.389 2.457 17.845 1.00 70.31 188 LYS A O 1
ATOM 1438 N N . ARG A 1 189 ? -0.142 3.294 15.774 1.00 67.19 189 ARG A N 1
ATOM 1439 C CA . ARG A 1 189 ? -1.079 4.415 15.968 1.00 67.19 189 ARG A CA 1
ATOM 1440 C C . ARG A 1 189 ? -2.501 3.918 16.204 1.00 67.19 189 ARG A C 1
ATOM 1442 O O . ARG A 1 189 ? -3.135 4.383 17.146 1.00 67.19 189 ARG A O 1
ATOM 1449 N N . ASP A 1 190 ? -2.955 2.944 15.423 1.00 67.69 190 ASP A N 1
ATOM 1450 C CA . ASP A 1 190 ? -4.291 2.364 15.563 1.00 67.69 190 ASP A CA 1
ATOM 1451 C C . ASP A 1 190 ? -4.473 1.697 16.932 1.00 67.69 190 ASP A C 1
ATOM 1453 O O . ASP A 1 190 ? -5.501 1.893 17.579 1.00 67.69 190 ASP A O 1
ATOM 1457 N N . LEU A 1 191 ? -3.454 0.987 17.430 1.00 63.62 191 LEU A N 1
ATOM 1458 C CA . LEU A 1 191 ? -3.465 0.406 18.776 1.00 63.62 191 LEU A CA 1
ATOM 1459 C C . LEU A 1 191 ? -3.535 1.482 19.871 1.00 63.62 191 LEU A C 1
ATOM 1461 O O . LEU A 1 191 ? -4.354 1.373 20.782 1.00 63.62 191 LEU A O 1
ATOM 1465 N N . ILE A 1 192 ? -2.739 2.551 19.760 1.00 64.31 192 ILE A N 1
ATOM 1466 C CA . ILE A 1 192 ? -2.765 3.671 20.718 1.00 64.31 192 ILE A CA 1
ATOM 1467 C C . ILE A 1 192 ? -4.137 4.359 20.708 1.00 64.31 192 ILE A C 1
ATOM 1469 O O . ILE A 1 192 ? -4.697 4.649 21.765 1.00 64.31 192 ILE A O 1
ATOM 1473 N N . SER A 1 193 ? -4.714 4.597 19.528 1.00 61.81 193 SER A N 1
ATOM 1474 C CA . SER A 1 193 ? -6.059 5.166 19.396 1.00 61.81 193 SER A CA 1
ATOM 1475 C C . SER A 1 193 ? -7.144 4.239 19.943 1.00 61.81 193 SER A C 1
ATOM 1477 O O . SER A 1 193 ? -8.135 4.723 20.490 1.00 61.81 193 SER A O 1
ATOM 1479 N N . GLN A 1 194 ? -6.974 2.920 19.839 1.00 63.41 194 GLN A N 1
ATOM 1480 C CA . GLN A 1 194 ? -7.912 1.969 20.424 1.00 63.41 194 GLN A CA 1
ATOM 1481 C C . GLN A 1 194 ? -7.837 1.936 21.954 1.00 63.41 194 GLN A C 1
ATOM 1483 O O . GLN A 1 194 ? -8.880 1.910 22.606 1.00 63.41 194 GLN A O 1
ATOM 1488 N N . GLU A 1 195 ? -6.636 1.989 22.535 1.00 66.00 195 GLU A N 1
ATOM 1489 C CA . GLU A 1 195 ? -6.458 2.024 23.991 1.00 66.00 195 GLU A CA 1
ATOM 1490 C C . GLU A 1 195 ? -6.970 3.326 24.614 1.00 66.00 195 GLU A C 1
ATOM 1492 O O . GLU A 1 195 ? -7.659 3.280 25.631 1.00 66.00 195 GLU A O 1
ATOM 1497 N N . GLN A 1 196 ? -6.712 4.482 23.991 1.00 71.69 196 GLN A N 1
ATOM 1498 C CA . GLN A 1 196 ? -7.192 5.780 24.491 1.00 71.69 196 GLN A CA 1
ATOM 1499 C C . GLN A 1 196 ? -8.723 5.897 24.498 1.00 71.69 196 GLN A C 1
ATOM 1501 O O . GLN A 1 196 ? -9.287 6.649 25.291 1.00 71.69 196 GLN A O 1
ATOM 1506 N N . ASN A 1 197 ? -9.399 5.147 23.628 1.00 86.31 197 ASN A N 1
ATOM 1507 C CA . ASN A 1 197 ? -10.854 5.137 23.519 1.00 86.31 197 ASN A CA 1
ATOM 1508 C C . ASN A 1 197 ? -11.517 3.999 24.301 1.00 86.31 197 ASN A C 1
ATOM 1510 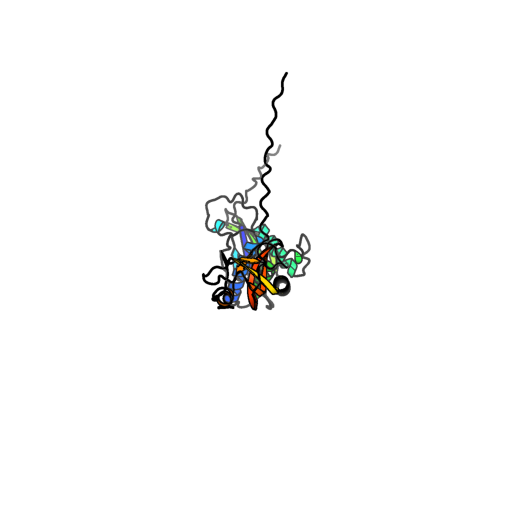O O . ASN A 1 197 ? -12.747 3.952 24.379 1.00 86.31 197 ASN A O 1
ATOM 1514 N N . LEU A 1 198 ? -10.732 3.090 24.885 1.00 90.25 198 LEU A N 1
ATOM 1515 C CA . LEU A 1 198 ? -11.239 2.007 25.711 1.00 90.25 198 LEU A CA 1
ATOM 1516 C C . LEU A 1 198 ? -11.369 2.469 27.163 1.00 90.25 198 LEU A C 1
ATOM 1518 O O . LEU A 1 198 ? -10.389 2.668 27.877 1.00 90.25 198 LEU A O 1
ATOM 1522 N N . LEU A 1 199 ? -12.604 2.555 27.632 1.00 92.38 199 LEU A N 1
ATOM 1523 C CA . LEU A 1 199 ? -12.928 2.816 29.024 1.00 92.38 199 LEU A CA 1
ATOM 1524 C C . LEU A 1 199 ? -13.229 1.505 29.732 1.00 92.38 199 LEU A C 1
ATOM 1526 O O . LEU A 1 199 ? -14.046 0.722 29.250 1.00 92.38 199 LEU A O 1
ATOM 1530 N N . ARG A 1 200 ? -12.601 1.280 30.887 1.00 93.94 200 ARG A N 1
ATOM 1531 C CA . ARG A 1 200 ? -12.816 0.078 31.699 1.00 93.94 200 ARG A CA 1
ATOM 1532 C C . ARG A 1 200 ? -13.506 0.409 33.012 1.00 93.94 200 ARG A C 1
ATOM 1534 O O . ARG A 1 200 ? -13.121 1.366 33.682 1.00 93.94 200 ARG A O 1
ATOM 1541 N N . GLY A 1 201 ? -14.500 -0.391 33.386 1.00 93.12 201 GLY A N 1
ATOM 1542 C CA . GLY A 1 201 ? -15.212 -0.271 34.659 1.00 93.12 201 GLY A CA 1
ATOM 1543 C C . GLY A 1 201 ? -15.902 1.079 34.873 1.00 93.12 201 GLY A C 1
ATOM 1544 O O . GLY A 1 201 ? -16.007 1.541 36.009 1.00 93.12 201 GLY A O 1
ATOM 1545 N N . VAL A 1 202 ? -16.357 1.733 33.804 1.00 95.19 202 VAL A N 1
ATOM 1546 C CA . VAL A 1 202 ? -16.980 3.059 33.887 1.00 95.19 202 VAL A CA 1
ATOM 1547 C C . VAL A 1 202 ? -18.478 2.975 34.150 1.00 95.19 202 VAL A C 1
ATOM 1549 O O . VAL A 1 202 ? -19.157 2.040 33.725 1.00 95.19 202 VAL A O 1
ATOM 1552 N N . ALA A 1 203 ? -18.996 3.979 34.857 1.00 95.31 203 ALA A N 1
ATOM 1553 C CA . ALA A 1 203 ? -20.418 4.118 35.129 1.00 95.31 203 ALA A CA 1
ATOM 1554 C C . ALA A 1 203 ? -21.163 4.630 33.889 1.00 95.31 203 ALA A C 1
ATOM 1556 O O . ALA A 1 203 ? -20.867 5.704 33.367 1.00 95.31 203 ALA A O 1
ATOM 1557 N N . LEU A 1 204 ? -22.158 3.865 33.453 1.00 96.38 204 LEU A N 1
ATOM 1558 C CA . LEU A 1 204 ? -23.034 4.169 32.333 1.00 96.38 204 LEU A CA 1
ATOM 1559 C C . LEU A 1 204 ? -24.484 4.235 32.808 1.00 96.38 204 LEU A C 1
ATOM 1561 O O . LEU A 1 204 ? -24.999 3.290 33.410 1.00 96.38 204 LEU A O 1
ATOM 1565 N N . THR A 1 205 ? -25.171 5.321 32.463 1.00 95.31 205 THR A N 1
ATOM 1566 C CA . THR A 1 205 ? -26.605 5.499 32.728 1.00 95.31 205 THR A CA 1
ATOM 1567 C C . THR A 1 205 ? -27.374 5.506 31.416 1.00 95.31 205 THR A C 1
ATOM 1569 O O . THR A 1 205 ? -27.089 6.306 30.524 1.00 95.31 205 THR A O 1
ATOM 1572 N N . LEU A 1 206 ? -28.373 4.631 31.280 1.00 94.12 206 LEU A N 1
ATOM 1573 C CA . LEU A 1 206 ? -29.252 4.633 30.111 1.00 94.12 206 LEU A CA 1
ATOM 1574 C C . LEU A 1 206 ? -30.240 5.805 30.203 1.00 94.12 206 LEU A C 1
ATOM 1576 O O . LEU A 1 206 ? -30.987 5.922 31.170 1.00 94.12 206 LEU A O 1
ATOM 1580 N N . HIS A 1 207 ? -30.279 6.636 29.162 1.00 93.25 207 HIS A N 1
ATOM 1581 C CA . HIS A 1 207 ? -31.282 7.692 28.975 1.00 93.25 207 HIS A CA 1
ATOM 1582 C C . HIS A 1 207 ? -32.441 7.228 28.094 1.00 93.25 207 HIS A C 1
ATOM 1584 O O . HIS A 1 207 ? -33.573 7.683 28.246 1.00 93.25 207 HIS A O 1
ATOM 1590 N N . GLN A 1 208 ? -32.161 6.314 27.168 1.00 93.12 208 GLN A N 1
ATOM 1591 C CA . GLN A 1 208 ? -33.158 5.714 26.300 1.00 93.12 208 GLN A CA 1
ATOM 1592 C C . GLN A 1 208 ? -32.782 4.255 26.052 1.00 93.12 208 GLN A C 1
ATOM 1594 O O . GLN A 1 208 ? -31.629 3.952 25.756 1.00 93.12 208 GLN A O 1
ATOM 1599 N N . ALA A 1 209 ? -33.755 3.353 26.174 1.00 90.50 209 ALA A N 1
ATOM 1600 C CA . ALA A 1 209 ? -33.556 1.927 25.951 1.00 90.50 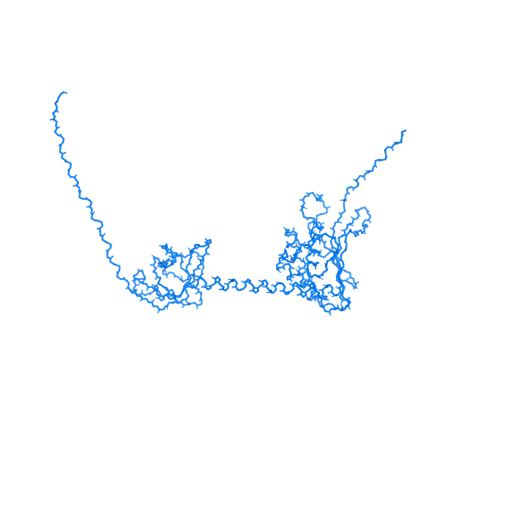209 ALA A CA 1
ATOM 1601 C C . ALA A 1 209 ? -34.706 1.362 25.112 1.00 90.50 209 ALA A C 1
ATOM 1603 O O . ALA A 1 209 ? -35.874 1.412 25.506 1.00 90.50 209 ALA A O 1
ATOM 1604 N N . ASN A 1 210 ? -34.371 0.804 23.955 1.00 87.31 210 ASN A N 1
ATOM 1605 C CA . ASN A 1 210 ? -35.317 0.190 23.039 1.00 87.31 210 ASN A CA 1
ATOM 1606 C C . ASN A 1 210 ? -35.395 -1.321 23.266 1.00 87.31 210 ASN A C 1
ATOM 1608 O O . ASN A 1 210 ? -34.380 -2.009 23.359 1.00 87.31 210 ASN A O 1
ATOM 1612 N N . LYS A 1 211 ? -36.618 -1.866 23.236 1.00 81.00 211 LYS A N 1
ATOM 1613 C CA . LYS A 1 211 ? -36.879 -3.313 23.385 1.00 81.00 211 LYS A CA 1
ATOM 1614 C C . LYS A 1 211 ? -36.466 -4.158 22.170 1.00 81.00 211 LYS A C 1
ATOM 1616 O O . LYS A 1 211 ? -36.451 -5.385 22.264 1.00 81.00 211 LYS A O 1
ATOM 1621 N N . GLY A 1 212 ? -36.167 -3.512 21.041 1.00 82.31 212 GLY A N 1
ATOM 1622 C CA . GLY A 1 212 ? -35.687 -4.167 19.824 1.00 82.31 212 GLY A CA 1
ATOM 1623 C C . GLY A 1 212 ? -34.305 -4.816 19.995 1.00 82.31 212 GLY A C 1
ATOM 1624 O O . GLY A 1 212 ? -33.647 -4.605 21.018 1.00 82.31 212 GLY A O 1
ATOM 1625 N N . PRO A 1 213 ? -33.846 -5.591 18.997 1.00 84.81 213 PRO A N 1
ATOM 1626 C CA . PRO A 1 213 ? -32.556 -6.272 19.054 1.00 84.81 213 PRO A CA 1
ATOM 1627 C C . PRO A 1 213 ? -31.391 -5.290 19.231 1.00 84.81 213 PRO A C 1
ATOM 1629 O O . PRO A 1 213 ? -31.517 -4.083 18.987 1.00 84.81 213 PRO A O 1
ATOM 1632 N N . ALA A 1 214 ? -30.257 -5.809 19.692 1.00 86.50 214 ALA A N 1
ATOM 1633 C CA . ALA A 1 214 ? -29.026 -5.039 19.782 1.00 86.50 214 ALA A CA 1
ATOM 1634 C C . ALA A 1 214 ? -28.528 -4.679 18.374 1.00 86.50 214 ALA A C 1
ATOM 1636 O O . ALA A 1 214 ? -28.611 -5.494 17.454 1.00 86.50 214 ALA A O 1
ATOM 1637 N N . LYS A 1 215 ? -28.045 -3.447 18.198 1.00 88.81 215 LYS A N 1
ATOM 1638 C CA . LYS A 1 215 ? -27.448 -2.985 16.942 1.00 88.81 215 LYS A CA 1
ATOM 1639 C C . LYS A 1 215 ? -25.958 -2.768 17.146 1.00 88.81 215 LYS A C 1
ATOM 1641 O O . LYS A 1 215 ? -25.563 -2.130 18.117 1.00 88.81 215 LYS A O 1
ATOM 1646 N N . SER A 1 216 ? -25.161 -3.246 16.198 1.00 85.88 216 SER A N 1
ATOM 1647 C CA . SER A 1 216 ? -23.713 -3.029 16.161 1.00 85.88 216 SER A CA 1
ATOM 1648 C C . SER A 1 216 ? -23.302 -1.811 15.328 1.00 85.88 216 SER A C 1
ATOM 1650 O O . SER A 1 216 ? -22.163 -1.375 15.428 1.00 85.88 216 SER A O 1
ATOM 1652 N N . LYS A 1 217 ? -24.209 -1.265 14.500 1.00 86.56 217 LYS A N 1
ATOM 1653 C CA . LYS A 1 217 ? -23.985 -0.082 13.650 1.00 86.56 217 LYS A CA 1
ATOM 1654 C C . LYS A 1 217 ? -25.298 0.562 13.182 1.00 86.56 217 LYS A C 1
ATOM 1656 O O . LYS A 1 217 ? -26.372 -0.031 13.317 1.00 86.56 217 LYS A O 1
ATOM 1661 N N . GLY A 1 218 ? -25.194 1.738 12.557 1.00 89.00 218 GLY A N 1
ATOM 1662 C CA . GLY A 1 218 ? -26.312 2.470 11.946 1.00 89.00 218 GLY A CA 1
ATOM 1663 C C . GLY A 1 218 ? -27.169 3.227 12.964 1.00 89.00 218 GLY A C 1
ATOM 1664 O O . GLY A 1 218 ? -26.760 3.431 14.095 1.00 89.00 218 GLY A O 1
ATOM 1665 N N . SER A 1 219 ? -28.379 3.653 12.596 1.00 89.31 219 SER A N 1
ATOM 1666 C CA . SER A 1 219 ? -29.234 4.395 13.536 1.00 89.31 219 SER A CA 1
ATOM 1667 C C . SER A 1 219 ? -29.730 3.500 14.680 1.00 89.31 219 SER A C 1
ATOM 1669 O O . SER A 1 219 ? -30.401 2.484 14.452 1.00 89.31 219 SER A O 1
ATOM 1671 N N . THR A 1 220 ? -29.432 3.890 15.918 1.00 91.19 220 THR A N 1
ATOM 1672 C CA . THR A 1 220 ? -29.938 3.272 17.149 1.00 91.19 220 THR A CA 1
ATOM 1673 C C . THR A 1 220 ? -30.742 4.289 17.953 1.00 91.19 220 THR A C 1
ATOM 1675 O O . THR A 1 220 ? -30.456 5.484 17.932 1.00 91.19 220 THR A O 1
ATOM 1678 N N . GLY A 1 221 ? -31.772 3.813 18.652 1.00 90.31 221 GLY A N 1
ATOM 1679 C CA . GLY A 1 221 ? -32.499 4.635 19.623 1.00 90.31 221 GLY A CA 1
ATOM 1680 C C . GLY A 1 221 ? -32.109 4.333 21.068 1.00 90.31 221 GLY A C 1
ATOM 1681 O O . GLY A 1 221 ? -32.706 4.899 21.973 1.00 90.31 221 GLY A O 1
ATOM 1682 N N . ASP A 1 222 ? -31.138 3.446 21.296 1.00 93.62 222 ASP A N 1
ATOM 1683 C CA . ASP A 1 222 ? -30.523 3.290 22.612 1.00 93.62 222 ASP A CA 1
ATOM 1684 C C . ASP A 1 222 ? -29.556 4.459 22.845 1.00 93.62 222 ASP A C 1
ATOM 1686 O O . ASP A 1 222 ? -28.706 4.735 21.994 1.00 93.62 222 ASP A O 1
ATOM 1690 N N . LYS A 1 223 ? -29.698 5.153 23.978 1.00 96.31 223 LYS A N 1
ATOM 1691 C CA . LYS A 1 223 ? -28.842 6.281 24.362 1.00 96.31 223 LYS A CA 1
ATOM 1692 C C . LYS A 1 223 ? -28.390 6.155 25.805 1.00 96.31 223 LYS A C 1
ATOM 1694 O O . LYS A 1 223 ? -29.199 5.830 26.677 1.00 96.31 223 LYS A O 1
ATOM 1699 N N . ALA A 1 224 ? -27.134 6.487 26.062 1.00 96.44 224 ALA A N 1
ATOM 1700 C CA . ALA A 1 224 ? -26.563 6.494 27.398 1.00 96.44 224 ALA A CA 1
ATOM 1701 C C . ALA A 1 224 ? -25.665 7.703 27.627 1.00 96.44 224 ALA A C 1
ATOM 1703 O O . ALA A 1 224 ? -25.288 8.398 26.688 1.00 96.44 224 ALA A O 1
ATOM 1704 N N . VAL A 1 225 ? -25.328 7.917 28.890 1.00 96.81 225 VAL A N 1
ATOM 1705 C CA . VAL A 1 225 ? -24.353 8.900 29.347 1.00 96.81 225 VAL A CA 1
ATOM 1706 C C . VAL A 1 225 ? -23.281 8.168 30.143 1.00 96.81 225 VAL A C 1
ATOM 1708 O O . VAL A 1 225 ? -23.601 7.357 31.015 1.00 96.81 225 VAL A O 1
ATOM 1711 N N . ILE A 1 226 ? -22.021 8.467 29.832 1.00 96.12 226 ILE A N 1
ATOM 1712 C CA . ILE A 1 226 ? -20.865 8.196 30.686 1.00 96.12 226 ILE A CA 1
ATOM 1713 C C . ILE A 1 226 ? -20.330 9.575 31.071 1.00 96.12 226 ILE A C 1
ATOM 1715 O O . ILE A 1 226 ? -19.697 10.234 30.248 1.00 96.12 226 ILE A O 1
ATOM 1719 N N . GLU A 1 227 ? -20.609 10.025 32.297 1.00 92.06 227 GLU A N 1
ATOM 1720 C CA . GLU A 1 227 ? -20.361 11.415 32.729 1.00 92.06 227 GLU A CA 1
ATOM 1721 C C . GLU A 1 227 ? -18.887 11.830 32.610 1.00 92.06 227 GLU A C 1
ATOM 1723 O O . GLU A 1 227 ? -18.591 12.987 32.332 1.00 92.06 227 GLU A O 1
ATOM 1728 N N . ALA A 1 228 ? -17.961 10.876 32.750 1.00 90.06 228 ALA A N 1
ATOM 1729 C CA . ALA A 1 228 ? -16.527 11.106 32.568 1.00 90.06 228 ALA A CA 1
ATOM 1730 C C . ALA A 1 228 ? -16.126 11.440 31.114 1.00 90.06 228 ALA A C 1
ATOM 1732 O O . ALA A 1 228 ? -14.999 11.862 30.880 1.00 90.06 228 ALA A O 1
ATOM 1733 N N . VAL A 1 229 ? -17.022 11.226 30.143 1.00 91.94 229 VAL A N 1
ATOM 1734 C CA . VAL A 1 229 ? -16.771 11.413 28.704 1.00 91.94 229 VAL A CA 1
ATOM 1735 C C . VAL A 1 229 ? -17.618 12.538 28.127 1.00 91.94 229 VAL A C 1
ATOM 1737 O O . VAL A 1 229 ? -17.129 13.361 27.361 1.00 91.94 229 VAL A O 1
ATOM 1740 N N . SER A 1 230 ? -18.915 12.538 28.430 1.00 92.88 230 SER A N 1
ATOM 1741 C CA . SER A 1 230 ? -19.858 13.526 27.918 1.00 92.88 230 SER A CA 1
ATOM 1742 C C . SER A 1 230 ? -21.034 13.667 28.872 1.00 92.88 230 SER A C 1
ATOM 1744 O O . SER A 1 230 ? -21.496 12.687 29.449 1.00 92.88 230 SER A O 1
ATOM 1746 N N . ASP A 1 231 ? -21.551 14.884 28.984 1.00 92.06 231 ASP A N 1
ATOM 1747 C CA . ASP A 1 231 ? -22.805 15.216 29.659 1.00 92.06 231 ASP A CA 1
ATOM 1748 C C . ASP A 1 231 ? -24.042 14.962 28.773 1.00 92.06 231 ASP A C 1
ATOM 1750 O O . ASP A 1 231 ? -25.182 15.005 29.245 1.00 92.06 231 ASP A O 1
ATOM 1754 N N . LYS A 1 232 ? -23.839 14.680 27.478 1.00 95.38 232 LYS A N 1
ATOM 1755 C CA . LYS A 1 232 ? -24.909 14.474 26.496 1.00 95.38 232 LYS A CA 1
ATOM 1756 C C . LYS A 1 232 ? -25.237 12.989 26.326 1.00 95.38 232 LYS A C 1
ATOM 1758 O O . LYS A 1 232 ? -24.330 12.167 26.220 1.00 95.38 232 LYS A O 1
ATOM 1763 N N . PRO A 1 233 ? -26.526 12.624 26.186 1.00 96.56 233 PRO A N 1
ATOM 1764 C CA . PRO A 1 233 ? -26.907 11.259 25.839 1.00 96.56 233 PRO A CA 1
ATOM 1765 C C . PRO A 1 233 ? -26.460 10.878 24.422 1.00 96.56 233 PRO A C 1
ATOM 1767 O O . PRO A 1 233 ? -27.003 11.391 23.436 1.00 96.56 233 PRO A O 1
ATOM 1770 N N . LEU A 1 234 ? -25.520 9.939 24.322 1.00 97.25 234 LEU A N 1
ATOM 1771 C CA . LEU A 1 234 ? -24.955 9.456 23.063 1.00 97.25 234 LEU A CA 1
ATOM 1772 C C . LEU A 1 234 ? -25.524 8.084 22.655 1.00 97.25 234 LEU A C 1
ATOM 1774 O O . LEU A 1 234 ? -25.888 7.287 23.525 1.00 97.25 234 LEU A O 1
ATOM 1778 N N . PRO A 1 235 ? -25.607 7.794 21.341 1.00 97.00 235 PRO A N 1
ATOM 1779 C CA . PRO A 1 235 ? -25.966 6.483 20.806 1.00 97.00 235 PRO A CA 1
ATOM 1780 C C . PRO A 1 235 ? -25.142 5.335 21.394 1.00 97.00 235 PRO A C 1
ATOM 1782 O O . PRO A 1 235 ? -23.924 5.450 21.543 1.00 97.00 235 PRO A O 1
ATOM 1785 N N . VAL A 1 236 ? -25.811 4.212 21.666 1.00 95.44 236 VAL A N 1
ATOM 1786 C CA . VAL A 1 236 ? -25.190 2.999 22.214 1.00 95.44 236 VAL A CA 1
ATOM 1787 C C . VAL A 1 236 ? -25.290 1.833 21.239 1.00 95.44 236 VAL A C 1
ATOM 1789 O O . VAL A 1 236 ? -26.378 1.499 20.755 1.00 95.44 236 VAL A O 1
ATOM 1792 N N . TYR A 1 237 ? -24.157 1.176 21.015 1.00 94.38 237 TYR A N 1
ATOM 1793 C CA . TYR A 1 237 ? -24.026 -0.017 20.193 1.00 94.38 237 TYR A CA 1
ATOM 1794 C C . TYR A 1 237 ? -23.563 -1.216 21.012 1.00 94.38 237 TYR A C 1
ATOM 1796 O O . TYR A 1 237 ? -22.887 -1.090 22.032 1.00 94.38 237 TYR A O 1
ATOM 1804 N N . PHE A 1 238 ? -23.924 -2.394 20.522 1.00 91.19 238 PHE A N 1
ATOM 1805 C CA . PHE A 1 238 ? -23.543 -3.677 21.093 1.00 91.19 238 PHE A CA 1
ATOM 1806 C C . PHE A 1 238 ? -22.931 -4.516 19.973 1.00 91.19 238 PHE A C 1
ATOM 1808 O O . PHE A 1 238 ? -23.617 -4.785 18.976 1.00 91.19 238 PHE A O 1
ATOM 1815 N N . PRO A 1 239 ? -21.653 -4.896 20.078 1.00 85.69 239 PRO A N 1
ATOM 1816 C CA . PRO A 1 239 ? -21.014 -5.682 19.047 1.00 85.69 239 PRO A CA 1
ATOM 1817 C C . PRO A 1 239 ? -21.582 -7.116 19.030 1.00 85.69 239 PRO A C 1
ATOM 1819 O O . PRO A 1 239 ? -22.095 -7.61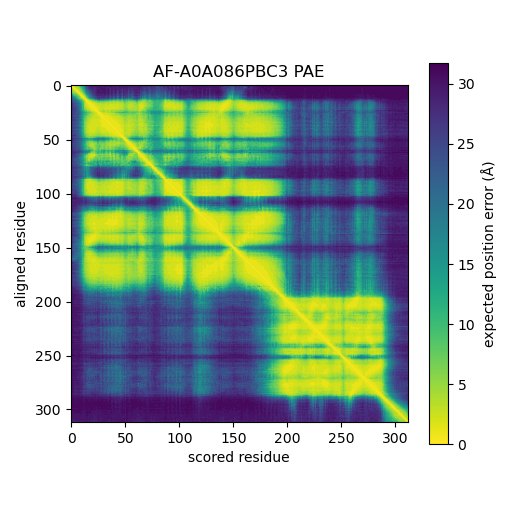8 20.032 1.00 85.69 239 PRO A O 1
ATOM 1822 N N . PRO A 1 240 ? -21.567 -7.788 17.867 1.00 77.06 240 PRO A N 1
ATOM 1823 C CA . PRO A 1 240 ? -22.251 -9.071 17.687 1.00 77.06 240 PRO A CA 1
ATOM 1824 C C . PRO A 1 240 ? -21.629 -10.210 18.510 1.00 77.06 240 PRO A C 1
ATOM 1826 O O . PRO A 1 240 ? -22.302 -11.195 18.799 1.00 77.06 240 PRO A O 1
ATOM 1829 N N . ASN A 1 241 ? -20.362 -10.067 18.902 1.00 77.19 241 ASN A N 1
ATOM 1830 C CA . ASN A 1 241 ? -19.622 -11.024 19.722 1.00 77.19 241 ASN A CA 1
ATOM 1831 C C . ASN A 1 241 ? -20.049 -11.032 21.203 1.00 77.19 241 ASN A C 1
ATOM 1833 O O . ASN A 1 241 ? -19.730 -11.989 21.900 1.00 77.19 241 ASN A O 1
ATOM 1837 N N . VAL A 1 242 ? -20.802 -10.033 21.681 1.00 76.25 242 VAL A N 1
ATOM 1838 C CA . VAL A 1 242 ? -21.334 -9.983 23.060 1.00 76.25 242 VAL A CA 1
ATOM 1839 C C . VAL A 1 242 ? -22.836 -10.260 23.095 1.00 76.25 242 VAL A C 1
ATOM 1841 O O . VAL A 1 242 ? -23.655 -9.499 23.621 1.00 76.25 242 VAL A O 1
ATOM 1844 N N . ALA A 1 243 ? -23.209 -11.386 22.488 1.00 69.06 243 ALA A N 1
ATOM 1845 C CA . ALA A 1 243 ? -24.590 -11.830 22.377 1.00 69.06 243 ALA A CA 1
ATOM 1846 C C . ALA A 1 243 ? -25.307 -11.831 23.743 1.00 69.06 243 ALA A C 1
ATOM 1848 O O . ALA A 1 243 ? -24.815 -12.365 24.738 1.00 69.06 243 ALA A O 1
ATOM 1849 N N . GLY A 1 244 ? -26.495 -11.222 23.797 1.00 81.06 244 GLY A N 1
ATOM 1850 C CA . GLY A 1 244 ? -27.317 -11.165 25.007 1.00 81.06 244 GLY A CA 1
ATOM 1851 C C . GLY A 1 244 ? -26.951 -10.056 26.002 1.00 81.06 244 GLY A C 1
ATOM 1852 O O . GLY A 1 244 ? -27.616 -9.938 27.031 1.00 81.06 244 GLY A O 1
ATOM 1853 N N . LEU A 1 245 ? -25.928 -9.231 25.744 1.00 86.69 245 LEU A N 1
ATOM 1854 C CA . LEU A 1 245 ? -25.542 -8.148 26.660 1.00 86.69 245 LEU A CA 1
ATOM 1855 C C . LEU A 1 245 ? -26.651 -7.097 26.804 1.00 86.69 245 LEU A C 1
ATOM 1857 O O . LEU A 1 245 ? -27.032 -6.729 27.917 1.00 86.69 245 LEU A O 1
ATOM 1861 N N . LYS A 1 246 ? -27.250 -6.681 25.682 1.00 87.88 246 LYS A N 1
ATOM 1862 C CA . LYS A 1 246 ? -28.391 -5.759 25.695 1.00 87.88 246 LYS A CA 1
ATOM 1863 C C . LYS A 1 246 ? -29.590 -6.366 26.421 1.00 87.88 246 LYS A C 1
ATOM 1865 O O . LYS A 1 246 ? -30.247 -5.680 27.197 1.00 87.88 246 LYS A O 1
ATOM 1870 N N . GLU A 1 247 ? -29.879 -7.646 26.200 1.00 87.00 247 GLU A N 1
ATOM 1871 C CA . GLU A 1 247 ? -30.943 -8.377 26.891 1.00 87.00 247 GLU A CA 1
ATOM 1872 C C . GLU A 1 247 ? -30.735 -8.326 28.414 1.00 87.00 247 GLU A C 1
ATOM 1874 O O . GLU A 1 247 ? -31.682 -8.026 29.141 1.00 87.00 247 GLU A O 1
ATOM 1879 N N . LYS A 1 248 ? -29.501 -8.552 28.892 1.00 85.38 248 LYS A N 1
ATOM 1880 C CA . LYS A 1 248 ? -29.144 -8.468 30.319 1.00 85.38 248 LYS A CA 1
ATOM 1881 C C . LYS A 1 248 ? -29.366 -7.067 30.890 1.00 85.38 248 LYS A C 1
ATOM 1883 O O . LYS A 1 248 ? -29.862 -6.943 32.007 1.00 85.38 248 LYS A O 1
ATOM 1888 N N . MET A 1 249 ? -29.050 -6.024 30.122 1.00 85.12 249 MET A N 1
ATOM 1889 C CA . MET A 1 249 ? -29.234 -4.635 30.551 1.00 85.12 249 ME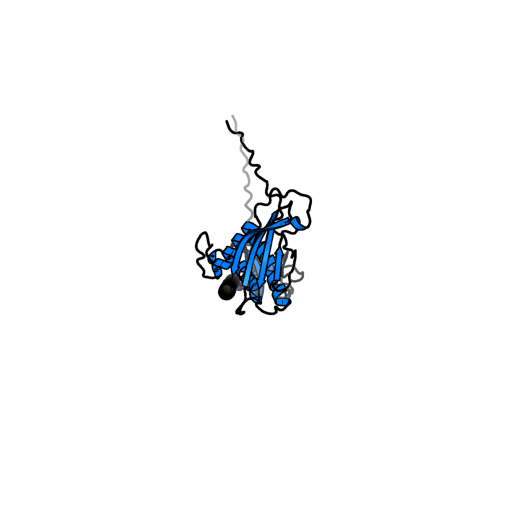T A CA 1
ATOM 1890 C C . MET A 1 249 ? -30.702 -4.182 30.504 1.00 85.12 249 MET A C 1
ATOM 1892 O O . MET A 1 249 ? -31.147 -3.477 31.406 1.00 85.12 249 MET A O 1
ATOM 1896 N N . VAL A 1 250 ? -31.461 -4.577 29.473 1.00 83.31 250 VAL A N 1
ATOM 1897 C CA . VAL A 1 250 ? -32.748 -3.953 29.099 1.00 83.31 250 VAL A CA 1
ATOM 1898 C C . VAL A 1 250 ? -33.972 -4.849 29.334 1.00 83.31 250 VAL A C 1
ATOM 1900 O O . VAL A 1 250 ? -35.052 -4.332 29.615 1.00 83.31 250 VAL A O 1
ATOM 1903 N N . LYS A 1 251 ? -33.864 -6.181 29.218 1.00 67.81 251 LYS A N 1
ATOM 1904 C CA . LYS A 1 251 ? -35.033 -7.092 29.152 1.00 67.81 251 LYS A CA 1
ATOM 1905 C C . LYS A 1 251 ? -35.454 -7.721 30.494 1.00 67.81 251 LYS A C 1
ATOM 1907 O O . LYS A 1 251 ? -36.201 -8.698 30.508 1.00 67.81 251 LYS A O 1
ATOM 1912 N N . GLY A 1 252 ? -35.047 -7.158 31.633 1.00 64.25 252 GLY A N 1
ATOM 1913 C CA . GLY A 1 252 ? -35.530 -7.585 32.956 1.00 64.25 252 GLY A CA 1
ATOM 1914 C C . GLY A 1 252 ? -36.939 -7.071 33.310 1.00 64.25 252 GLY A C 1
ATOM 1915 O O . GLY A 1 252 ? -37.464 -6.158 32.682 1.00 64.25 252 GLY A O 1
ATOM 1916 N N . ARG A 1 253 ? -37.543 -7.583 34.400 1.00 57.28 253 ARG A N 1
ATOM 1917 C CA . ARG A 1 253 ? -38.800 -7.048 34.998 1.00 57.28 253 ARG A CA 1
ATOM 1918 C C . ARG A 1 253 ? -38.647 -5.646 35.629 1.00 57.28 253 ARG A C 1
ATOM 1920 O O . ARG A 1 253 ? -39.548 -5.170 36.313 1.00 57.28 253 ARG A O 1
ATOM 1927 N N . ARG A 1 254 ? -37.485 -5.011 35.476 1.00 73.00 254 ARG A N 1
ATOM 1928 C CA . ARG A 1 254 ? -37.063 -3.780 36.156 1.00 73.00 254 ARG A CA 1
ATOM 1929 C C . ARG A 1 254 ? -36.825 -2.696 35.107 1.00 73.00 254 ARG A C 1
ATOM 1931 O O . ARG A 1 254 ? -36.375 -3.006 34.011 1.00 73.00 254 ARG A O 1
ATOM 1938 N N . ASN A 1 255 ? -37.130 -1.443 35.437 1.00 84.81 255 ASN A N 1
ATOM 1939 C CA . ASN A 1 255 ? -36.908 -0.318 34.530 1.00 84.81 255 ASN A CA 1
ATOM 1940 C C . ASN A 1 255 ? -35.393 -0.055 34.378 1.00 84.81 255 ASN A C 1
ATOM 1942 O O . ASN A 1 255 ? -34.784 0.351 35.370 1.00 84.81 255 ASN A O 1
ATOM 1946 N N . PRO A 1 256 ? -34.790 -0.245 33.186 1.00 88.06 256 PRO A N 1
ATOM 1947 C CA . PRO A 1 256 ? -33.346 -0.087 32.982 1.00 88.06 256 PRO A CA 1
ATOM 1948 C C . PRO A 1 256 ? -32.854 1.355 33.177 1.00 88.06 256 PRO A C 1
ATOM 1950 O O . PRO A 1 256 ? -31.687 1.579 33.468 1.00 88.06 256 PRO A O 1
ATOM 1953 N N . LEU A 1 257 ? -33.751 2.343 33.099 1.00 90.81 257 LEU A N 1
ATOM 1954 C CA . LEU A 1 257 ? -33.429 3.762 33.304 1.00 90.81 257 LEU A CA 1
ATOM 1955 C C . LEU A 1 257 ? -33.231 4.135 34.787 1.00 90.81 257 LEU A C 1
ATOM 1957 O O . LEU A 1 257 ? -32.936 5.280 35.105 1.00 90.81 257 LEU A O 1
ATOM 1961 N N . GLN A 1 258 ? -33.442 3.193 35.712 1.00 90.06 258 GLN A N 1
ATOM 1962 C CA . GLN A 1 258 ? -33.216 3.381 37.154 1.00 90.06 258 GLN A CA 1
ATOM 1963 C C . GLN A 1 258 ? -31.929 2.704 37.637 1.00 90.06 258 GLN A C 1
ATOM 1965 O O . GLN A 1 258 ? -31.778 2.455 38.834 1.00 90.06 258 GLN A O 1
ATOM 1970 N N . TYR A 1 259 ? -31.035 2.348 36.718 1.00 91.25 259 TYR A N 1
ATOM 1971 C CA . TYR A 1 259 ? -29.799 1.641 37.017 1.00 91.25 259 TYR A CA 1
ATOM 1972 C C . TYR A 1 259 ? -28.597 2.388 36.451 1.00 91.25 259 TYR A C 1
ATOM 1974 O O . TYR A 1 259 ? -28.661 2.965 35.367 1.00 91.25 259 TYR A O 1
ATOM 1982 N N . VAL A 1 260 ? -27.502 2.325 37.202 1.00 93.12 260 VAL A N 1
ATOM 1983 C CA . VAL A 1 260 ? -26.156 2.622 36.719 1.00 93.12 260 VAL A CA 1
ATOM 1984 C C . VAL A 1 260 ? -25.471 1.290 36.470 1.00 93.12 260 VAL A C 1
ATOM 1986 O O . VAL A 1 260 ? -25.437 0.426 37.350 1.00 93.12 260 VAL A O 1
ATOM 1989 N N . TYR A 1 261 ? -24.949 1.130 35.265 1.00 94.62 261 TYR A N 1
ATOM 1990 C CA . TYR A 1 261 ? -24.238 -0.056 34.819 1.00 94.62 261 TYR A CA 1
ATOM 1991 C C . TYR A 1 261 ? -22.741 0.216 34.874 1.00 94.62 261 TYR A C 1
ATOM 1993 O O . TYR A 1 261 ? -22.297 1.270 34.433 1.00 94.62 261 TYR A O 1
ATOM 2001 N N . ILE A 1 262 ? -21.967 -0.722 35.403 1.00 95.19 262 ILE A N 1
ATOM 2002 C CA . ILE A 1 262 ? -20.507 -0.671 35.334 1.00 95.19 262 ILE A CA 1
ATOM 2003 C C . ILE A 1 262 ? -20.090 -1.472 34.112 1.00 95.19 262 ILE A C 1
ATOM 2005 O O . ILE A 1 262 ? -20.384 -2.666 34.040 1.00 95.19 262 ILE A O 1
ATOM 2009 N N . VAL A 1 263 ? -19.465 -0.812 33.141 1.00 95.12 263 VAL A N 1
ATOM 2010 C CA . VAL A 1 263 ? -19.198 -1.389 31.822 1.00 95.12 263 VAL A CA 1
ATOM 2011 C C . VAL A 1 263 ? -17.778 -1.134 31.352 1.00 95.12 263 VAL A C 1
ATOM 2013 O O . VAL A 1 263 ? -17.152 -0.144 31.734 1.00 95.12 263 VAL A O 1
ATOM 2016 N N . ASP A 1 264 ? -17.327 -1.998 30.452 1.00 94.19 264 ASP A N 1
ATOM 2017 C CA . ASP A 1 264 ? -16.236 -1.674 29.545 1.00 94.19 264 ASP A CA 1
ATOM 2018 C C . ASP A 1 264 ? -16.845 -1.163 28.242 1.00 94.19 264 ASP A C 1
ATOM 2020 O O . ASP A 1 264 ? -17.741 -1.792 27.665 1.00 94.19 264 ASP A O 1
ATOM 2024 N N . ALA A 1 265 ? -16.397 0.003 27.792 1.00 93.75 265 ALA A N 1
ATOM 2025 C CA . ALA A 1 265 ? -16.974 0.689 26.649 1.00 93.75 265 ALA A CA 1
ATOM 2026 C C . ALA A 1 265 ? -15.890 1.285 25.759 1.00 93.75 265 ALA A C 1
ATOM 2028 O O . ALA A 1 265 ? -14.944 1.904 26.233 1.00 93.75 265 ALA A O 1
ATOM 2029 N N . TYR A 1 266 ? -16.076 1.146 24.453 1.00 93.88 266 TYR A N 1
ATOM 2030 C CA . TYR A 1 266 ? -15.303 1.878 23.465 1.00 93.88 266 TYR A CA 1
ATOM 2031 C C . TYR A 1 266 ? -16.010 3.190 23.119 1.00 93.88 266 TYR A C 1
ATOM 2033 O O . TYR A 1 266 ? -17.203 3.187 22.794 1.00 93.88 266 TYR A O 1
ATOM 2041 N N . VAL A 1 267 ? -15.287 4.305 23.167 1.00 93.94 267 VAL A N 1
ATOM 2042 C CA . VAL A 1 267 ? -15.789 5.627 22.782 1.00 93.94 267 VAL A CA 1
ATOM 2043 C C . VAL A 1 267 ? -15.415 5.901 21.333 1.00 93.94 267 VAL A C 1
ATOM 2045 O O . VAL A 1 267 ? -14.246 6.038 20.994 1.00 93.94 267 VAL A O 1
ATOM 2048 N N . SER A 1 268 ? -16.414 6.032 20.464 1.00 90.38 268 SER A N 1
ATOM 2049 C CA . SER A 1 268 ? -16.163 6.559 19.124 1.00 90.38 268 SER A CA 1
ATOM 2050 C C . SER A 1 268 ? -16.032 8.070 19.214 1.00 90.38 268 SER A C 1
ATOM 2052 O O . SER A 1 268 ? -16.966 8.735 19.674 1.00 90.38 268 SER A O 1
ATOM 2054 N N . GLN A 1 269 ? -14.909 8.605 18.748 1.00 88.75 269 GLN A N 1
ATOM 2055 C CA . GLN A 1 269 ? -14.663 10.041 18.682 1.00 88.75 269 GLN A CA 1
ATOM 2056 C C . GLN A 1 269 ? -14.597 10.519 17.232 1.00 88.75 269 GLN A C 1
ATOM 2058 O O . GLN A 1 269 ? -14.139 9.797 16.351 1.00 88.75 269 GLN A O 1
ATOM 2063 N N . GLU A 1 270 ? -15.036 11.749 16.997 1.00 84.56 270 GLU A N 1
ATOM 2064 C CA . GLU A 1 270 ? -14.894 12.446 15.719 1.00 84.56 270 GLU A CA 1
ATOM 2065 C C . GLU A 1 270 ? -14.600 13.918 16.016 1.00 84.56 270 GLU A C 1
ATOM 2067 O O . GLU A 1 270 ? -15.339 14.558 16.765 1.00 84.56 270 GLU A O 1
ATOM 2072 N N . GLY A 1 271 ? -13.490 14.444 15.487 1.00 80.19 271 GLY A N 1
ATOM 2073 C CA . GLY A 1 271 ? -13.051 15.815 15.780 1.00 80.19 271 GLY A CA 1
ATOM 2074 C C . GLY A 1 271 ? -12.734 16.073 17.261 1.00 80.19 271 GLY A C 1
ATOM 2075 O O . GLY A 1 271 ? -12.898 17.195 17.725 1.00 80.19 271 GLY A O 1
ATOM 2076 N N . GLY A 1 272 ? -12.333 15.040 18.014 1.00 83.31 272 GLY A N 1
ATOM 2077 C CA . GLY A 1 272 ? -12.068 15.129 19.458 1.00 83.31 272 GLY A CA 1
ATOM 2078 C C . GLY A 1 272 ? -13.320 15.111 20.345 1.00 83.31 272 GLY A C 1
ATOM 2079 O O . GLY A 1 272 ? -13.203 15.175 21.565 1.00 83.31 272 GLY A O 1
ATOM 2080 N N . GLU A 1 273 ? -14.517 14.994 19.766 1.00 88.19 273 GLU A N 1
ATOM 2081 C CA . GLU A 1 273 ? -15.766 14.861 20.516 1.00 88.19 273 GLU A CA 1
ATOM 2082 C C . GLU A 1 273 ? -16.271 13.418 20.512 1.00 88.19 273 GLU A C 1
ATOM 2084 O O . GLU A 1 273 ? -16.291 12.753 19.474 1.00 88.19 273 GLU A O 1
ATOM 2089 N N . ALA A 1 274 ? -16.777 12.949 21.653 1.00 93.31 274 ALA A N 1
ATOM 2090 C CA . ALA A 1 274 ? -17.454 11.661 21.735 1.00 93.31 274 ALA A CA 1
ATOM 2091 C C . ALA A 1 274 ? -18.772 11.672 20.938 1.00 93.31 274 ALA A C 1
ATOM 2093 O O . ALA A 1 274 ? -19.636 12.529 21.138 1.00 93.31 274 ALA A O 1
ATOM 2094 N N . LYS A 1 275 ? -18.942 10.688 20.050 1.00 95.38 275 LYS A N 1
ATOM 2095 C CA . LYS A 1 275 ? -20.134 10.528 19.200 1.00 95.38 275 LYS A CA 1
ATOM 2096 C C . LYS A 1 275 ? -20.987 9.325 19.569 1.00 95.38 275 LYS A C 1
ATOM 2098 O O . LYS A 1 275 ? -22.199 9.380 19.385 1.00 95.38 275 LYS A O 1
ATOM 2103 N N . SER A 1 276 ? -20.398 8.249 20.085 1.00 95.00 276 SER A N 1
ATOM 2104 C CA . SER A 1 276 ? -21.146 7.058 20.505 1.00 95.00 276 SER A CA 1
ATOM 2105 C C . SER A 1 276 ? -20.357 6.168 21.453 1.00 95.00 276 SER A C 1
ATOM 2107 O O . SER A 1 276 ? -19.130 6.240 21.504 1.00 95.00 276 SER A O 1
ATOM 2109 N N . TYR A 1 277 ? -21.068 5.262 22.120 1.00 95.94 277 TYR A N 1
ATOM 2110 C CA . TYR A 1 277 ? -20.488 4.212 22.950 1.00 95.94 277 TYR A CA 1
ATOM 2111 C C . TYR A 1 277 ? -20.748 2.834 22.345 1.00 95.94 277 TYR A C 1
ATOM 2113 O O . TYR A 1 277 ? -21.871 2.534 21.943 1.00 95.94 277 TYR A O 1
ATOM 2121 N N . THR A 1 278 ? -19.738 1.973 22.341 1.00 94.69 278 THR A N 1
ATOM 2122 C CA . THR A 1 278 ? -19.886 0.546 22.039 1.00 94.69 278 THR A CA 1
ATOM 2123 C C . THR A 1 278 ? -19.606 -0.240 23.307 1.00 94.69 278 THR A C 1
ATOM 2125 O O . THR A 1 278 ? -18.488 -0.207 23.812 1.00 94.69 278 THR A O 1
ATOM 2128 N N . ILE A 1 279 ? -20.615 -0.925 23.840 1.00 93.94 279 ILE A N 1
ATOM 2129 C CA . ILE A 1 279 ? -20.490 -1.637 25.117 1.00 93.94 279 ILE A CA 1
ATOM 2130 C C . ILE A 1 279 ? -19.891 -3.007 24.858 1.00 93.94 279 ILE A C 1
ATOM 2132 O O . ILE A 1 279 ? -20.461 -3.803 24.113 1.00 93.94 279 ILE A O 1
ATOM 2136 N N . LEU A 1 280 ? -18.741 -3.260 25.467 1.00 92.12 280 LEU A N 1
ATOM 2137 C CA . LEU A 1 280 ? -17.984 -4.492 25.305 1.00 92.12 280 LEU A CA 1
ATOM 2138 C C . LEU A 1 280 ? -18.355 -5.490 26.395 1.00 92.12 280 LEU A C 1
ATOM 2140 O O . LEU A 1 280 ? -18.593 -6.655 26.106 1.00 92.12 280 LEU A O 1
ATOM 2144 N N . GLU A 1 281 ? -18.474 -5.025 27.635 1.00 93.00 281 GLU A N 1
ATOM 2145 C CA . GLU A 1 281 ? -18.774 -5.883 28.776 1.00 93.00 281 GLU A CA 1
ATOM 2146 C C . GLU A 1 281 ? -19.568 -5.123 29.839 1.00 93.00 281 GLU A C 1
ATOM 2148 O O . GLU A 1 281 ? -19.505 -3.898 29.922 1.00 93.00 281 GLU A O 1
ATOM 2153 N N . MET A 1 282 ? -20.340 -5.848 30.648 1.00 92.19 282 MET A N 1
ATOM 2154 C CA . MET A 1 282 ? -21.035 -5.310 31.816 1.00 92.19 282 MET A CA 1
ATOM 2155 C C . MET A 1 282 ? -20.638 -6.125 33.042 1.00 92.19 282 MET A C 1
ATOM 2157 O O . MET A 1 282 ? -20.913 -7.323 33.103 1.00 92.19 282 MET A O 1
ATOM 2161 N N . HIS A 1 283 ? -20.064 -5.439 34.025 1.00 91.88 283 HIS A N 1
ATOM 2162 C CA . HIS A 1 283 ? -19.558 -6.012 35.270 1.00 91.88 283 HIS A CA 1
ATOM 2163 C C . HIS A 1 283 ? -20.609 -6.007 36.382 1.00 91.88 283 HIS A C 1
ATOM 2165 O O . HIS A 1 283 ? -20.734 -6.979 37.122 1.00 91.88 283 HIS A O 1
ATOM 2171 N N . ASP A 1 284 ? -21.384 -4.924 36.504 1.00 91.56 284 ASP A N 1
ATOM 2172 C CA . ASP A 1 284 ? -22.359 -4.745 37.589 1.00 91.56 284 ASP A CA 1
ATOM 2173 C C . ASP A 1 284 ? -23.520 -3.818 37.177 1.00 91.56 284 ASP A C 1
ATOM 2175 O O . ASP A 1 284 ? -23.417 -3.053 36.215 1.00 91.56 284 ASP A O 1
ATOM 2179 N N . ALA A 1 285 ? -24.632 -3.870 37.914 1.00 91.38 285 ALA A N 1
ATOM 2180 C CA . ALA A 1 285 ? -25.788 -2.993 37.748 1.00 91.38 285 ALA A CA 1
ATOM 2181 C C . ALA A 1 285 ? -26.387 -2.598 39.108 1.00 91.38 285 ALA A C 1
ATOM 2183 O O . ALA A 1 285 ? -27.012 -3.405 39.803 1.00 91.38 285 ALA A O 1
ATOM 2184 N N . LYS A 1 286 ? -26.277 -1.313 39.463 1.00 90.69 286 LYS A N 1
ATOM 2185 C CA . LYS A 1 286 ? -26.755 -0.765 40.741 1.00 90.69 286 LYS A CA 1
ATOM 2186 C C . LYS A 1 286 ? -28.001 0.079 40.537 1.00 90.69 286 LYS A C 1
ATOM 2188 O O . LYS A 1 286 ? -28.027 0.971 39.694 1.00 90.69 286 LYS A O 1
ATOM 2193 N N . LYS A 1 287 ? -29.044 -0.187 41.326 1.00 86.81 287 LYS A N 1
ATOM 2194 C CA . LYS A 1 287 ? -30.273 0.613 41.291 1.00 86.81 287 LYS A CA 1
ATOM 2195 C C . LYS A 1 287 ? -29.996 1.986 41.897 1.00 86.81 287 LYS A C 1
ATOM 2197 O O . LYS A 1 287 ? -29.559 2.066 43.042 1.00 86.81 287 LYS A O 1
ATOM 2202 N N . VAL A 1 288 ? -30.308 3.046 41.165 1.00 82.06 288 VAL A N 1
ATOM 2203 C CA . VAL A 1 288 ? -30.220 4.417 41.664 1.00 82.06 288 VAL A CA 1
ATOM 2204 C C . VAL A 1 288 ? -31.605 4.889 42.074 1.00 82.06 288 VAL A C 1
ATOM 2206 O O . VAL A 1 288 ? -32.564 4.860 41.300 1.00 82.06 288 VAL A O 1
ATOM 2209 N N . THR A 1 289 ? -31.717 5.335 43.320 1.00 71.12 289 THR A N 1
ATOM 2210 C CA . THR A 1 289 ? -32.906 6.035 43.796 1.00 71.12 289 THR A CA 1
ATOM 2211 C C . THR A 1 289 ? -32.802 7.477 43.325 1.00 71.12 289 THR A C 1
ATOM 2213 O O . THR A 1 289 ? -32.141 8.294 43.959 1.00 71.12 289 THR A O 1
ATOM 2216 N N . ILE A 1 290 ? -33.428 7.795 42.191 1.00 57.84 290 ILE A N 1
ATOM 2217 C CA . ILE A 1 290 ? -33.545 9.184 41.741 1.00 57.84 290 ILE A CA 1
ATOM 2218 C C . ILE A 1 290 ? -34.400 9.909 42.787 1.00 57.84 290 ILE A C 1
ATOM 2220 O O . ILE A 1 290 ? -35.595 9.628 42.924 1.00 57.84 290 ILE A O 1
ATOM 2224 N N . ALA A 1 291 ? -33.784 10.795 43.573 1.00 48.09 291 ALA A N 1
ATOM 2225 C CA . ALA A 1 291 ? -34.516 11.678 44.469 1.00 48.09 291 ALA A CA 1
ATOM 2226 C C . ALA A 1 291 ? -35.542 12.454 43.633 1.00 48.09 291 ALA A C 1
ATOM 2228 O O . ALA A 1 291 ? -35.197 12.987 42.577 1.00 48.09 291 ALA A O 1
ATOM 2229 N N . LYS A 1 292 ? -36.812 12.480 44.067 1.00 38.94 292 LYS A N 1
ATOM 2230 C CA . LYS A 1 292 ? -37.861 13.240 43.371 1.00 38.94 292 LYS A CA 1
ATOM 2231 C C . LYS A 1 292 ? -37.332 14.654 43.092 1.00 38.94 292 LYS A C 1
ATOM 2233 O O . LYS A 1 292 ? -36.849 15.283 44.038 1.00 38.94 292 LYS A O 1
ATOM 2238 N N . PRO A 1 293 ? -37.428 15.168 41.852 1.00 41.88 293 PRO A N 1
ATOM 2239 C CA . PRO A 1 293 ? -37.083 16.555 41.592 1.00 41.88 293 PRO A CA 1
ATOM 2240 C C . PRO A 1 293 ? -37.905 17.426 42.540 1.00 41.88 293 PRO A C 1
ATOM 2242 O O . PRO A 1 293 ? -39.122 17.256 42.659 1.00 41.88 293 PRO A O 1
ATOM 2245 N N . LYS A 1 294 ? -37.216 18.306 43.272 1.00 39.06 294 LYS A N 1
ATOM 2246 C CA . LYS A 1 294 ? -37.825 19.312 44.142 1.00 39.06 294 LYS A CA 1
ATOM 2247 C C . LYS A 1 294 ? -38.798 20.089 43.255 1.00 39.06 294 LYS A C 1
ATOM 2249 O O . LYS A 1 294 ? -38.359 20.764 42.327 1.00 39.06 294 LYS A O 1
ATOM 2254 N N . ALA A 1 295 ? -40.102 19.898 43.455 1.00 42.97 295 ALA A N 1
ATOM 2255 C CA . ALA A 1 295 ? -41.110 20.605 42.680 1.00 42.97 295 ALA A CA 1
ATOM 2256 C C . ALA A 1 295 ? -40.800 22.102 42.775 1.00 42.97 295 ALA A C 1
ATOM 2258 O O . ALA A 1 295 ? -40.641 22.616 43.884 1.00 42.97 295 ALA A O 1
ATOM 2259 N N . LEU A 1 296 ? -40.658 22.777 41.630 1.00 47.19 296 LEU A N 1
ATOM 2260 C CA . LEU A 1 296 ? -40.630 24.233 41.597 1.00 47.19 296 LEU A CA 1
ATOM 2261 C C . LEU A 1 296 ? -41.886 24.714 42.330 1.00 47.19 296 LEU A C 1
ATOM 2263 O O . LEU A 1 296 ? -43.004 24.468 41.872 1.00 47.19 296 LEU A O 1
ATOM 2267 N N . GLU A 1 297 ? -41.704 25.360 43.480 1.00 43.69 297 GLU A N 1
ATOM 2268 C CA . GLU A 1 297 ? -42.783 26.070 44.152 1.00 43.69 297 GLU A CA 1
ATOM 2269 C C . GLU A 1 297 ? -43.360 27.087 43.164 1.00 43.69 297 GLU A C 1
ATOM 2271 O O . GLU A 1 297 ? -42.655 27.958 42.649 1.00 43.69 297 GLU A O 1
ATOM 2276 N N . ALA A 1 298 ? -44.649 26.944 42.858 1.00 44.75 298 ALA A N 1
ATOM 2277 C CA . ALA A 1 298 ? -45.349 27.876 41.994 1.00 44.75 298 ALA A CA 1
ATOM 2278 C C . ALA A 1 298 ? -45.276 29.294 42.600 1.00 44.75 298 ALA A C 1
ATOM 2280 O O . ALA A 1 298 ? -45.528 29.462 43.799 1.00 44.75 298 ALA A O 1
ATOM 2281 N N . PRO A 1 299 ? -44.968 30.336 41.807 1.00 46.28 299 PRO A N 1
ATOM 2282 C CA . PRO A 1 299 ? -44.881 31.694 42.321 1.00 46.28 299 PRO A CA 1
ATOM 2283 C C . PRO A 1 299 ? -46.243 32.146 42.867 1.00 46.28 299 PRO A C 1
ATOM 2285 O O . PRO A 1 299 ? -47.261 32.110 42.172 1.00 46.28 299 PRO A O 1
ATOM 2288 N N . LYS A 1 300 ? -46.253 32.590 44.133 1.00 52.56 300 LYS A N 1
ATOM 2289 C CA . LYS A 1 300 ? -47.418 33.185 44.805 1.00 52.56 300 LYS A CA 1
ATOM 2290 C C . LYS A 1 300 ? -48.005 34.298 43.927 1.00 52.56 300 LYS A C 1
ATOM 2292 O O . LYS A 1 300 ? -47.339 35.297 43.656 1.00 52.56 300 LYS A O 1
ATOM 2297 N N . LYS A 1 301 ? -49.265 34.136 43.503 1.00 47.97 301 LYS A N 1
ATOM 2298 C CA . LYS A 1 301 ? -50.041 35.169 42.800 1.00 47.97 301 LYS A CA 1
ATOM 2299 C C . LYS A 1 301 ? -50.037 36.456 43.635 1.00 47.97 301 LYS A C 1
ATOM 2301 O O . LYS A 1 301 ? -50.653 36.510 44.694 1.00 47.97 301 LYS A O 1
ATOM 2306 N N . ARG A 1 302 ? -49.352 37.496 43.149 1.00 51.69 302 ARG A N 1
ATOM 2307 C CA . ARG A 1 302 ? -49.478 38.866 43.664 1.00 51.69 302 ARG A CA 1
ATOM 2308 C C . ARG A 1 302 ? -50.891 39.366 43.365 1.00 51.69 302 ARG A C 1
ATOM 2310 O O . ARG A 1 302 ? -51.238 39.612 42.212 1.00 51.69 302 ARG A O 1
ATOM 2317 N N . THR A 1 303 ? -51.696 39.517 44.406 1.00 51.50 303 THR A N 1
ATOM 2318 C CA . THR A 1 303 ? -52.954 40.264 44.384 1.00 51.50 303 THR A CA 1
ATOM 2319 C C . THR A 1 303 ? -52.659 41.730 44.044 1.00 51.50 303 THR A C 1
ATOM 2321 O O . THR A 1 303 ? -51.902 42.406 44.740 1.00 51.50 303 THR A O 1
ATOM 2324 N N . ARG A 1 304 ? -53.213 42.226 42.930 1.00 51.09 304 ARG A N 1
ATOM 2325 C CA . ARG A 1 304 ? -53.171 43.651 42.569 1.00 51.09 304 ARG A CA 1
ATOM 2326 C C . ARG A 1 304 ? -54.126 44.416 43.491 1.00 51.09 304 ARG A C 1
ATOM 2328 O O . ARG A 1 304 ? -55.310 44.097 43.533 1.00 51.09 304 ARG A O 1
ATOM 2335 N N . LYS A 1 305 ? -53.606 45.412 44.217 1.00 56.97 305 LYS A N 1
ATOM 2336 C CA . LYS A 1 305 ? -54.412 46.428 44.914 1.00 56.97 305 LYS A CA 1
ATOM 2337 C C . LYS A 1 305 ? -55.170 47.297 43.889 1.00 56.97 305 LYS A C 1
ATOM 2339 O O . LYS A 1 305 ? -54.614 47.542 42.815 1.00 56.97 305 LYS A O 1
ATOM 2344 N N . PRO A 1 306 ? -56.386 47.779 44.204 1.00 53.62 306 PRO A N 1
ATOM 2345 C CA . PRO A 1 306 ? -57.120 48.713 43.354 1.00 53.62 306 PRO A CA 1
ATOM 2346 C C . PRO A 1 306 ? -56.428 50.079 43.327 1.00 53.62 306 PRO A C 1
ATOM 2348 O O . PRO A 1 306 ? -55.830 50.503 44.314 1.00 53.62 306 PRO A O 1
ATOM 2351 N N . LYS A 1 307 ? -56.492 50.739 42.171 1.00 62.31 307 LYS A N 1
ATOM 2352 C CA . LYS A 1 307 ? -55.964 52.081 41.929 1.00 62.31 307 LYS A CA 1
ATOM 2353 C C . LYS A 1 307 ? -57.047 53.082 42.330 1.00 62.31 307 LYS A C 1
ATOM 2355 O O . LYS A 1 307 ? -58.074 53.144 41.660 1.00 62.31 307 LYS A O 1
ATOM 2360 N N . ASP A 1 308 ? -56.818 53.807 43.420 1.00 58.88 308 ASP A N 1
ATOM 2361 C CA . ASP A 1 308 ? -57.671 54.918 43.838 1.00 58.88 308 ASP A CA 1
ATOM 2362 C C . ASP A 1 308 ? -57.656 56.030 42.782 1.00 58.88 308 ASP A C 1
ATOM 2364 O O . ASP A 1 308 ? -56.606 56.477 42.314 1.00 58.88 308 ASP A O 1
ATOM 2368 N N . SER A 1 309 ? -58.863 56.441 42.413 1.00 49.34 309 SER A N 1
ATOM 2369 C CA . SER A 1 309 ? -59.215 57.638 41.662 1.00 49.34 309 SER A CA 1
ATOM 2370 C C . SER A 1 309 ? -59.243 58.856 42.589 1.00 49.34 309 SER A C 1
ATOM 2372 O O . SER A 1 309 ? -59.994 58.829 43.560 1.00 49.34 309 SER A O 1
ATOM 2374 N N . LYS A 1 310 ? -58.477 59.904 42.264 1.00 52.50 310 LYS A N 1
ATOM 2375 C CA . LYS A 1 310 ? -58.654 61.324 42.652 1.00 52.50 310 LYS A CA 1
ATOM 2376 C C . LYS A 1 310 ? -57.853 62.152 41.634 1.00 52.50 310 LYS A C 1
ATOM 2378 O O . LYS A 1 310 ? -56.668 61.884 41.466 1.00 52.50 310 LYS A O 1
ATOM 2383 N N . ASP A 1 311 ? -58.512 62.849 40.712 1.00 54.62 311 ASP A N 1
ATOM 2384 C CA . ASP A 1 311 ? -59.090 64.210 40.795 1.00 54.62 311 ASP A CA 1
ATOM 2385 C C . ASP A 1 311 ? -58.096 65.266 40.286 1.00 54.62 311 ASP A C 1
ATOM 2387 O O . ASP A 1 311 ? -56.964 65.336 40.767 1.00 54.62 311 ASP A O 1
ATOM 2391 N N . GLY A 1 312 ? -58.550 66.071 39.318 1.00 43.94 312 GLY A N 1
ATOM 2392 C CA . GLY A 1 312 ? -57.831 67.188 38.700 1.00 43.94 312 GLY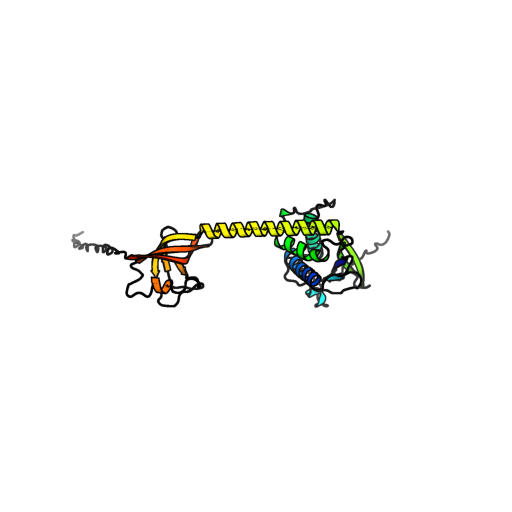 A CA 1
ATOM 2393 C C . GLY A 1 312 ? -58.281 67.436 37.272 1.00 43.94 312 GLY A C 1
ATOM 2394 O O . GLY A 1 312 ? -57.597 66.912 36.368 1.00 43.94 312 GLY A O 1
#

Radius of gyration: 34.68 Å; Cα contacts (8 Å, |Δi|>4): 488; chains: 1; bounding box: 83×85×94 Å

Sequence (312 aa):
MPRMMDIGEGKPDGRETIEFRFEPGGPIALGDLAGSFAALDRIYGQLSGQHDKLAVASLRSGSIIAELAPVAQILSQTVPYIGHVNSLGDFYKRLINAMDAFSDLERAASTTAPVEDVQPEVASELAALLKPLAGKKDAAFSVAQIKYRSETKERKVEVEATFDAAEINRVWINADRFAEEAQQLQSKRDLISQEQNLLRGVALTLHQANKGPAKSKGSTGDKAVIEAVSDKPLPVYFPPNVAGLKEKMVKGRRNPLQYVYIVDAYVSQEGGEAKSYTILEMHDAKKVTIAKPKALEAPKKRTRKPKDSKDG

Mean predicted aligned error: 16.98 Å

Organism: Sphingobium herbicidovorans (strain ATCC 700291 / DSM 11019 / CCUG 56400 / KCTC 2939 / LMG 18315 / NBRC 16415 / MH) (NCBI:txid1219045)

Secondary structure (DSSP, 8-state):
-PPPP--------S-EEEEEEEE-SS---HHHHHHHHHHHHHHHHHHH-S-PPEEE----SSSEEEEEEEHHHHH-TT-------S-HHHHHHHHHHHHHHHHT---SSS----GGGS-HHHHHHHHHHHTTTTT-TT-EEEEEEEEE-TTT--EEEEEEEEEEHHHHHHHHHHHHHHHHHHHHHHHHHHHHHHHHTEEEEEEEEEEE--SSPP-SSS----EEE-TTT-SS-EEEE--TTSTTHHHHHHSSSS-GGGEEEEEEEEEEEETTEEEEEEEEEEEEEEE---PPP---PPPP--PPPP------

Foldseek 3Di:
DDDDDPPPPPDQPWDKWKKKKKQQVDDFDPVLQVLLQVLVQVLCCVQQVDPFGWDFPDADPNIGIGITDGPCVVPDPDDDPPDDPRDPVSSVVVLVLQLCLQLPDPPDDDDNDHPVPDDLSNLQSLLSNLVRNAPGQAIKIKMWIWIARPPPRDIDTPDMDMAGRSSSNSSNVRSNVSSVVVVVVVVVVVVVLFVVQKDAQFKKAWPFADPDDFAQDDDDRTWIDRPVADPDTAAEGEDPVPPCQSVVQPVDPDHSNQKIWGFTWGFDDDPNHTHYIYTDGTDDIDGHDDDPPPPPDDDDDDDDDDDDDDDD

Solvent-accessible surface area (backbone atoms only — not comparable to full-atom values): 18093 Å² total; per-residue (Å²): 136,85,82,84,76,82,79,76,81,76,72,87,80,39,63,64,36,40,37,37,37,42,31,40,73,61,93,71,57,69,68,45,54,52,44,15,52,55,22,47,45,50,43,45,32,66,64,52,74,41,93,62,52,70,44,78,73,47,78,54,87,95,37,51,34,36,36,31,38,52,49,66,67,75,73,45,92,83,64,86,88,79,84,74,97,63,48,74,66,53,35,50,50,53,51,52,31,54,46,39,43,31,36,80,53,86,69,85,82,80,85,69,53,58,60,88,75,53,53,47,66,54,27,40,28,49,20,44,40,40,50,68,36,45,92,30,84,66,10,36,39,35,44,29,42,34,41,29,42,70,91,75,67,46,82,39,77,78,48,74,51,78,37,47,30,67,38,44,36,36,23,28,55,46,18,38,52,50,22,53,50,50,51,51,52,50,54,51,51,52,50,52,57,50,56,77,27,50,42,72,73,39,62,35,34,43,78,34,82,60,94,64,82,77,42,65,69,80,96,61,73,25,21,28,30,37,71,96,77,36,91,57,74,25,40,46,28,33,49,80,90,48,73,62,50,59,51,70,62,54,69,56,102,54,70,42,70,39,31,39,31,27,23,27,33,36,50,43,64,59,96,88,38,80,62,30,38,34,48,69,45,76,81,49,75,45,78,52,84,77,73,76,78,79,72,81,77,74,80,79,82,79,80,80,78,84,83,85,86,80,90,136

pLDDT: mean 77.27, std 17.69, range [32.0, 97.25]

Nearest PDB structures (foldseek):
  1roa-assembly1_A  TM=5.448E-01  e=1.213E+00  Homo sapiens
  8is2-assembly1_A  TM=3.750E-01  e=6.359E-01  uncultured actinomycete
  3qvx-assembly1_A  TM=3.510E-01  e=2.315E+00  Archaeoglobus fulgidus